Protein AF-A0A965Y2D3-F1 (afdb_monomer_lite)

Radius of gyration: 33.5 Å; chains: 1; bounding box: 73×66×82 Å

Structure (mmCIF, N/CA/C/O backbone):
data_AF-A0A965Y2D3-F1
#
_entry.id   AF-A0A965Y2D3-F1
#
loop_
_atom_site.group_PDB
_atom_site.id
_atom_site.type_symbol
_atom_site.label_atom_id
_atom_site.label_alt_id
_atom_site.label_comp_id
_atom_site.label_asym_id
_atom_site.label_entity_id
_atom_site.label_seq_id
_atom_site.pdbx_PDB_ins_code
_atom_site.Cartn_x
_atom_site.Cartn_y
_atom_site.Cartn_z
_atom_site.occupancy
_atom_site.B_iso_or_equiv
_atom_site.auth_seq_id
_atom_site.auth_comp_id
_atom_site.auth_asym_id
_atom_site.auth_atom_id
_atom_site.pdbx_PDB_model_num
ATOM 1 N N . MET A 1 1 ? 19.367 -50.328 0.574 1.00 38.19 1 MET A N 1
ATOM 2 C CA . MET A 1 1 ? 20.498 -49.537 0.040 1.00 38.19 1 MET A CA 1
ATOM 3 C C . MET A 1 1 ? 21.35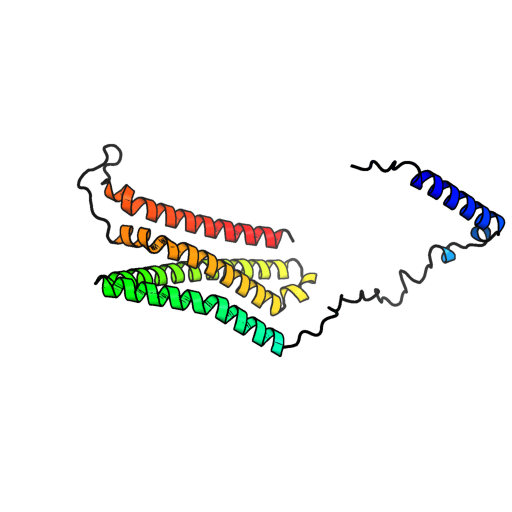5 -50.460 -0.811 1.00 38.19 1 MET A C 1
ATOM 5 O O . MET A 1 1 ? 22.031 -51.311 -0.255 1.00 38.19 1 MET A O 1
ATOM 9 N N . VAL A 1 2 ? 21.259 -50.366 -2.139 1.00 41.09 2 VAL A N 1
ATOM 10 C CA . VAL A 1 2 ? 22.066 -51.178 -3.065 1.00 41.09 2 VAL A CA 1
ATOM 11 C C . VAL A 1 2 ? 23.222 -50.307 -3.551 1.00 41.09 2 VAL A C 1
ATOM 13 O O . VAL A 1 2 ? 23.010 -49.285 -4.198 1.00 41.09 2 VAL A O 1
ATOM 16 N N . PHE A 1 3 ? 24.438 -50.679 -3.160 1.00 42.62 3 PHE A N 1
ATOM 17 C CA . PHE A 1 3 ? 25.677 -49.970 -3.462 1.00 42.62 3 PHE A CA 1
ATOM 18 C C . PHE A 1 3 ? 26.145 -50.383 -4.868 1.00 42.62 3 PHE A C 1
ATOM 20 O O . PHE A 1 3 ? 26.698 -51.464 -5.047 1.00 42.62 3 PHE A O 1
ATOM 27 N N . PHE A 1 4 ? 25.886 -49.561 -5.887 1.00 42.56 4 PHE A N 1
ATOM 28 C CA . PHE A 1 4 ? 26.430 -49.792 -7.230 1.00 42.56 4 PHE A CA 1
ATOM 29 C C . PHE A 1 4 ? 27.902 -49.334 -7.289 1.00 42.56 4 PHE A C 1
ATOM 31 O O . PHE A 1 4 ? 28.189 -48.170 -6.991 1.00 42.56 4 PHE A O 1
ATOM 38 N N . PRO A 1 5 ? 28.860 -50.196 -7.682 1.00 49.94 5 PRO A N 1
ATOM 39 C CA . PRO A 1 5 ? 30.268 -49.825 -7.752 1.00 49.94 5 PRO A CA 1
ATOM 40 C C . PRO A 1 5 ? 30.530 -48.972 -9.006 1.00 49.94 5 PRO A C 1
ATOM 42 O O . PRO A 1 5 ? 30.575 -49.462 -10.129 1.00 49.94 5 PRO A O 1
ATOM 45 N N . ARG A 1 6 ? 30.757 -47.669 -8.806 1.00 54.59 6 ARG A N 1
ATOM 46 C CA . ARG A 1 6 ? 30.970 -46.625 -9.837 1.00 54.59 6 ARG A CA 1
ATOM 47 C C . ARG A 1 6 ? 32.273 -46.755 -10.660 1.00 54.59 6 ARG A C 1
ATOM 49 O O . ARG A 1 6 ? 32.620 -45.834 -11.392 1.00 54.59 6 ARG A O 1
ATOM 56 N N . ARG A 1 7 ? 33.032 -47.851 -10.537 1.00 54.19 7 ARG A N 1
ATOM 57 C CA . ARG A 1 7 ? 34.385 -47.981 -11.123 1.00 54.19 7 ARG A CA 1
ATOM 58 C C . ARG A 1 7 ? 34.447 -48.633 -12.513 1.00 54.19 7 ARG A C 1
ATOM 60 O O . ARG A 1 7 ? 35.456 -48.456 -13.179 1.00 54.19 7 ARG A O 1
ATOM 67 N N . SER A 1 8 ? 33.415 -49.340 -12.984 1.00 57.12 8 SER A N 1
ATOM 68 C CA . SER A 1 8 ? 33.500 -50.112 -14.245 1.00 57.12 8 SER A CA 1
ATOM 69 C C . SER A 1 8 ? 33.181 -49.323 -15.522 1.00 57.12 8 SER A C 1
ATOM 71 O O . SER A 1 8 ? 33.688 -49.658 -16.591 1.00 57.12 8 SER A O 1
ATOM 73 N N . LEU A 1 9 ? 32.374 -48.260 -15.435 1.00 56.91 9 LEU A N 1
ATOM 74 C CA . LEU A 1 9 ? 31.952 -47.494 -16.617 1.00 56.91 9 LEU A CA 1
ATOM 75 C C . LEU A 1 9 ? 33.106 -46.710 -17.259 1.00 56.91 9 LEU A C 1
ATOM 77 O O . LEU A 1 9 ? 33.171 -46.608 -18.480 1.00 56.91 9 LEU A O 1
ATOM 81 N N . PHE A 1 10 ? 34.050 -46.210 -16.456 1.00 57.22 10 PHE A N 1
ATOM 82 C CA . PHE A 1 10 ? 35.202 -45.462 -16.969 1.00 57.22 10 PHE A CA 1
ATOM 83 C C . PHE A 1 10 ? 36.186 -46.349 -17.740 1.00 57.22 10 PHE A C 1
ATOM 85 O O . PHE A 1 10 ? 36.687 -45.929 -18.780 1.00 57.22 10 PHE A O 1
ATOM 92 N N . THR A 1 11 ? 36.415 -47.584 -17.289 1.00 61.38 11 THR A N 1
ATOM 93 C CA . THR A 1 11 ? 37.327 -48.524 -17.960 1.00 61.38 11 THR A CA 1
ATOM 94 C C . THR A 1 11 ? 36.751 -49.029 -19.283 1.00 61.38 11 THR A C 1
ATOM 96 O O . THR A 1 11 ? 37.480 -49.200 -20.255 1.00 61.38 11 THR A O 1
ATOM 99 N N . SER A 1 12 ? 35.429 -49.224 -19.352 1.00 62.50 12 SER A N 1
ATOM 100 C CA . SER A 1 12 ? 34.760 -49.610 -20.600 1.00 62.50 12 SER A CA 1
ATOM 101 C C . SER A 1 12 ? 34.747 -48.473 -21.624 1.00 62.50 12 SER A C 1
ATOM 103 O O . SER A 1 12 ? 34.877 -48.732 -22.819 1.00 62.50 12 SER A O 1
ATOM 105 N N . LEU A 1 13 ? 34.597 -47.222 -21.174 1.00 62.00 13 LEU A N 1
ATOM 106 C CA . LEU A 1 13 ? 34.615 -46.058 -22.057 1.00 62.00 13 LEU A CA 1
ATOM 107 C C . LEU A 1 13 ? 36.024 -45.790 -22.600 1.00 62.00 13 LEU A C 1
ATOM 109 O O . LEU A 1 13 ? 36.171 -45.519 -23.789 1.00 62.00 13 LEU A O 1
ATOM 113 N N . SER A 1 14 ? 37.061 -45.903 -21.760 1.00 69.56 14 SER A N 1
ATOM 114 C CA . SER A 1 14 ? 38.443 -45.709 -22.209 1.00 69.56 14 SER A CA 1
ATOM 115 C C . SER A 1 14 ? 38.864 -46.777 -23.218 1.00 69.56 14 SER A C 1
ATOM 117 O O . SER A 1 14 ? 39.431 -46.430 -24.249 1.00 69.56 14 SER A O 1
ATOM 119 N N . ALA A 1 15 ? 38.509 -48.047 -22.991 1.00 72.56 15 ALA A N 1
ATOM 120 C CA . ALA A 1 15 ? 38.782 -49.133 -23.931 1.00 72.56 15 ALA A CA 1
ATOM 121 C C . ALA A 1 15 ? 38.033 -48.957 -25.266 1.00 72.56 15 ALA A C 1
ATOM 123 O O . ALA A 1 15 ? 38.614 -49.166 -26.331 1.00 72.56 15 ALA A O 1
ATOM 124 N N . PHE A 1 16 ? 36.768 -48.523 -25.224 1.00 70.88 16 PHE A N 1
ATOM 125 C CA . PHE A 1 16 ? 35.977 -48.261 -26.429 1.00 70.88 16 PHE A CA 1
ATOM 126 C C . PHE A 1 16 ? 36.539 -47.093 -27.247 1.00 70.88 16 PHE A C 1
ATOM 128 O O . PHE A 1 16 ? 36.672 -47.200 -28.466 1.00 70.88 16 PHE A O 1
ATOM 135 N N . LEU A 1 17 ? 36.912 -45.995 -26.582 1.00 70.38 17 LEU A N 1
ATOM 136 C CA . LEU A 1 17 ? 37.553 -44.859 -27.239 1.00 70.38 17 LEU A CA 1
ATOM 137 C C . LEU A 1 17 ? 38.883 -45.281 -27.870 1.00 70.38 17 LEU A C 1
ATOM 139 O O . LEU A 1 17 ? 39.100 -44.996 -29.043 1.00 70.38 17 LEU A O 1
ATOM 143 N N . HIS A 1 18 ? 39.726 -46.020 -27.143 1.00 70.94 18 HIS A N 1
ATOM 144 C CA . HIS A 1 18 ? 41.030 -46.458 -27.645 1.00 70.94 18 HIS A CA 1
ATOM 145 C C . HIS A 1 18 ? 40.904 -47.362 -28.883 1.00 70.94 18 HIS A C 1
ATOM 147 O O . HIS A 1 18 ? 41.556 -47.109 -29.894 1.00 70.94 18 HIS A O 1
ATOM 153 N N . ALA A 1 19 ? 39.991 -48.341 -28.860 1.00 72.69 19 ALA A N 1
ATOM 154 C CA . ALA A 1 19 ? 39.737 -49.222 -30.004 1.00 72.69 19 ALA A CA 1
ATOM 155 C C . ALA A 1 19 ? 39.160 -48.474 -31.222 1.00 72.69 19 ALA A C 1
ATOM 157 O O . ALA A 1 19 ? 39.454 -48.813 -32.371 1.00 72.69 19 ALA A O 1
ATOM 158 N N . ASN A 1 20 ? 38.336 -47.446 -30.991 1.00 71.62 20 ASN A N 1
ATOM 159 C CA . ASN A 1 20 ? 37.766 -46.645 -32.071 1.00 71.62 20 ASN A CA 1
ATOM 160 C C . ASN A 1 20 ? 38.809 -45.700 -32.694 1.00 71.62 20 ASN A C 1
ATOM 162 O O . ASN A 1 20 ? 38.854 -45.568 -33.917 1.00 71.62 20 ASN A O 1
ATOM 166 N N . PHE A 1 21 ? 39.680 -45.092 -31.879 1.00 68.19 21 PHE A N 1
ATOM 167 C CA . PHE A 1 21 ? 40.791 -44.270 -32.369 1.00 68.19 21 PHE A CA 1
ATOM 168 C C . PHE A 1 21 ? 41.789 -45.092 -33.184 1.00 68.19 21 PHE A C 1
ATOM 170 O O . PHE A 1 21 ? 42.203 -44.649 -34.253 1.00 68.19 21 PHE A O 1
ATOM 177 N N . GLU A 1 22 ? 42.109 -46.311 -32.747 1.00 67.62 22 GLU A N 1
ATOM 178 C CA . GLU A 1 22 ? 42.995 -47.211 -33.487 1.00 67.62 22 GLU A CA 1
ATOM 179 C C . GLU A 1 22 ? 42.395 -47.606 -34.847 1.00 67.62 22 GLU A C 1
ATOM 181 O O . GLU A 1 22 ? 43.060 -47.486 -35.876 1.00 67.62 22 GLU A O 1
ATOM 186 N N . LYS A 1 23 ? 41.097 -47.950 -34.900 1.00 65.44 23 LYS A N 1
ATOM 187 C CA . LYS A 1 23 ? 40.395 -48.199 -36.174 1.00 65.44 23 LYS A CA 1
ATOM 188 C C . LYS A 1 23 ? 40.417 -46.993 -37.114 1.00 65.44 23 LYS A C 1
ATOM 190 O O . LYS A 1 23 ? 40.578 -47.169 -38.321 1.00 65.44 23 LYS A O 1
ATOM 195 N N . GLN A 1 24 ? 40.242 -45.778 -36.594 1.00 61.69 24 GLN A N 1
ATOM 196 C CA . GLN A 1 24 ? 40.245 -44.573 -37.428 1.00 61.69 24 GLN A CA 1
ATOM 197 C C . GLN A 1 24 ? 41.650 -44.146 -37.873 1.00 61.69 24 GLN A C 1
ATOM 199 O O . GLN A 1 24 ? 41.791 -43.619 -38.980 1.00 61.69 24 GLN A O 1
ATOM 204 N N . ALA A 1 25 ? 42.678 -44.430 -37.071 1.00 61.50 25 ALA A N 1
ATOM 205 C CA . ALA A 1 25 ? 44.077 -44.233 -37.437 1.00 61.50 25 ALA A CA 1
ATOM 206 C C . ALA A 1 25 ? 44.524 -45.222 -38.530 1.00 61.50 25 ALA A C 1
ATOM 208 O O . ALA A 1 25 ? 45.096 -44.803 -39.534 1.00 61.50 25 ALA A O 1
ATOM 209 N N . VAL A 1 26 ? 44.183 -46.512 -38.397 1.00 62.66 26 VAL A N 1
ATOM 210 C CA . VAL A 1 26 ? 44.481 -47.554 -39.403 1.00 62.66 26 VAL A CA 1
ATOM 211 C C . VAL A 1 26 ? 43.729 -47.313 -40.717 1.00 62.66 26 VAL A C 1
ATOM 213 O O . VAL A 1 26 ? 44.259 -47.568 -41.793 1.00 62.66 26 VAL A O 1
ATOM 216 N N . SER A 1 27 ? 42.516 -46.757 -40.655 1.00 65.19 27 SER A N 1
ATOM 217 C CA . SER A 1 27 ? 41.728 -46.399 -41.843 1.00 65.19 27 SER A CA 1
ATOM 218 C C . SER A 1 27 ? 42.301 -45.206 -42.630 1.00 65.19 27 SER A C 1
ATOM 220 O O . SER A 1 27 ? 41.694 -44.813 -43.626 1.00 65.19 27 SER A O 1
ATOM 222 N N . GLY A 1 28 ? 43.393 -44.571 -42.179 1.00 63.06 28 GLY A N 1
ATOM 223 C CA . GLY A 1 28 ? 43.990 -43.386 -42.815 1.00 63.06 28 GLY A CA 1
ATOM 224 C C . GLY A 1 28 ? 43.105 -42.133 -42.788 1.00 63.06 28 GLY A C 1
ATOM 225 O O . GLY A 1 28 ? 43.538 -41.056 -43.181 1.00 63.06 28 GLY A O 1
ATOM 226 N N . LYS A 1 29 ? 41.876 -42.250 -42.275 1.00 64.06 29 LYS A N 1
ATOM 227 C CA . LYS A 1 29 ? 40.827 -41.231 -42.349 1.00 64.06 29 LYS A CA 1
ATOM 228 C C . LYS A 1 29 ? 41.197 -39.964 -41.581 1.00 64.06 29 LYS A C 1
ATOM 230 O O . LYS A 1 29 ? 40.875 -38.872 -42.026 1.00 64.06 29 LYS A O 1
ATOM 235 N N . ILE A 1 30 ? 41.913 -40.113 -40.464 1.00 61.59 30 ILE A N 1
ATOM 236 C CA . ILE A 1 30 ? 42.429 -38.980 -39.681 1.00 61.59 30 ILE A CA 1
ATOM 237 C C . ILE A 1 30 ? 43.621 -38.322 -40.396 1.00 61.59 30 ILE A C 1
ATOM 239 O O . ILE A 1 30 ? 43.758 -37.106 -40.351 1.00 61.59 30 ILE A O 1
ATOM 243 N N . ALA A 1 31 ? 44.455 -39.099 -41.097 1.00 67.25 31 ALA A N 1
ATOM 244 C CA . ALA A 1 31 ? 45.613 -38.576 -41.827 1.00 67.25 31 ALA A CA 1
ATOM 245 C C . ALA A 1 31 ? 45.220 -37.792 -43.092 1.00 67.25 31 ALA A C 1
ATOM 247 O O . ALA A 1 31 ? 45.971 -36.929 -43.536 1.00 67.25 31 ALA A O 1
ATOM 248 N N . THR A 1 32 ? 44.042 -38.070 -43.659 1.00 73.06 32 THR A N 1
ATOM 249 C CA . THR A 1 32 ? 43.481 -37.338 -44.805 1.00 73.06 32 THR A CA 1
ATOM 250 C C . THR A 1 32 ? 42.552 -36.192 -44.407 1.00 73.06 32 THR A C 1
ATOM 252 O O . THR A 1 32 ? 42.094 -35.469 -45.286 1.00 73.06 32 THR A O 1
ATOM 255 N N . MET A 1 33 ? 42.236 -36.035 -43.116 1.00 68.38 33 MET A N 1
ATOM 256 C CA . MET A 1 33 ? 41.381 -34.945 -42.653 1.00 68.38 33 MET A CA 1
ATOM 257 C C . MET A 1 33 ? 42.151 -33.627 -42.660 1.00 68.38 33 MET A C 1
ATOM 259 O O . MET A 1 33 ? 43.175 -33.460 -41.999 1.00 68.38 33 MET A O 1
ATOM 263 N N . THR A 1 34 ? 41.625 -32.677 -43.410 1.00 74.56 34 THR A N 1
ATOM 264 C CA . THR A 1 34 ? 42.104 -31.305 -43.490 1.00 74.56 34 THR A CA 1
ATOM 265 C C . THR A 1 34 ? 41.493 -30.468 -42.365 1.00 74.56 34 THR A C 1
ATOM 267 O O . THR A 1 34 ? 40.500 -30.849 -41.746 1.00 74.56 34 THR A O 1
ATOM 270 N N . LYS A 1 35 ? 42.068 -29.292 -42.081 1.00 73.75 35 LYS A N 1
ATOM 271 C CA . LYS A 1 35 ? 41.546 -28.344 -41.075 1.00 73.75 35 LYS A CA 1
ATOM 272 C C . LYS A 1 35 ? 40.037 -28.091 -41.236 1.00 73.75 35 LYS A C 1
ATOM 274 O O . LYS A 1 35 ? 39.327 -28.020 -40.237 1.00 73.75 35 LYS A O 1
ATOM 279 N N . ASN A 1 36 ? 39.563 -28.030 -42.479 1.00 69.31 36 ASN A N 1
ATOM 280 C CA . ASN A 1 36 ? 38.173 -27.733 -42.817 1.00 69.31 36 ASN A CA 1
ATOM 281 C C . ASN A 1 36 ? 37.208 -28.873 -42.460 1.00 69.31 36 ASN A C 1
ATOM 283 O O . ASN A 1 36 ? 36.024 -28.615 -42.276 1.00 69.31 36 ASN A O 1
ATOM 287 N N . ASP A 1 37 ? 37.704 -30.105 -42.304 1.00 73.44 37 ASP A N 1
ATOM 288 C CA . ASP A 1 37 ? 36.892 -31.251 -41.875 1.00 73.44 37 ASP A CA 1
ATOM 289 C C . ASP A 1 37 ? 36.562 -31.202 -40.373 1.00 73.44 37 ASP A C 1
ATOM 291 O O . ASP A 1 37 ? 35.551 -31.749 -39.936 1.00 73.44 37 ASP A O 1
ATOM 295 N N . TRP A 1 38 ? 37.410 -30.539 -39.579 1.00 68.56 38 TRP A N 1
ATOM 296 C CA . TRP A 1 38 ? 37.214 -30.342 -38.137 1.00 68.56 38 TRP A CA 1
ATOM 297 C C . TRP A 1 38 ? 36.580 -28.989 -37.819 1.00 68.56 38 TRP A C 1
ATOM 299 O O . TRP A 1 38 ? 35.772 -28.874 -36.898 1.00 68.56 38 TRP A O 1
ATOM 309 N N . PHE A 1 39 ? 36.964 -27.967 -38.582 1.00 65.81 39 PHE A N 1
ATOM 310 C CA . PHE A 1 39 ? 36.544 -26.585 -38.406 1.00 65.81 39 PHE A CA 1
ATOM 311 C C . PHE A 1 39 ? 36.223 -25.991 -39.780 1.00 65.81 39 PHE A C 1
ATOM 313 O O . PHE A 1 39 ? 37.111 -25.425 -40.419 1.00 65.81 39 PHE A O 1
ATOM 320 N N . PRO A 1 40 ? 34.975 -26.130 -40.257 1.00 69.00 40 PRO A N 1
ATOM 321 C CA . PRO A 1 40 ? 34.547 -25.516 -41.505 1.00 69.00 40 PRO A CA 1
ATOM 322 C C . PRO A 1 40 ? 34.713 -23.996 -41.405 1.00 69.00 40 PRO A C 1
ATOM 324 O O . PRO A 1 40 ? 34.083 -23.348 -40.565 1.00 69.00 40 PRO A O 1
ATOM 327 N N . ASP A 1 41 ? 35.582 -23.421 -42.238 1.00 67.19 41 ASP A N 1
ATOM 328 C CA . ASP A 1 41 ? 35.924 -21.992 -42.189 1.00 67.19 41 ASP A CA 1
ATOM 329 C C . ASP A 1 41 ? 34.721 -21.080 -42.543 1.00 67.19 41 ASP A C 1
ATOM 331 O O . ASP A 1 41 ? 34.756 -19.879 -42.283 1.00 67.19 41 ASP A O 1
ATOM 335 N N . ASN A 1 42 ? 33.641 -21.632 -43.109 1.00 62.47 42 ASN A N 1
ATOM 336 C CA . ASN A 1 42 ? 32.513 -20.896 -43.689 1.00 62.47 42 ASN A CA 1
ATOM 337 C C . ASN A 1 42 ? 31.176 -21.013 -42.932 1.00 62.47 42 ASN A C 1
ATOM 339 O O . ASN A 1 42 ? 30.259 -20.258 -43.250 1.00 62.47 42 ASN A O 1
ATOM 343 N N . ASP A 1 43 ? 31.055 -21.893 -41.935 1.00 60.53 43 ASP A N 1
ATOM 344 C CA . ASP A 1 43 ? 29.771 -22.113 -41.241 1.00 60.53 43 ASP A CA 1
ATOM 345 C C . ASP A 1 43 ? 29.561 -21.174 -40.042 1.00 60.53 43 ASP A C 1
ATOM 347 O O . ASP A 1 43 ? 28.433 -20.840 -39.682 1.00 60.53 43 ASP A O 1
ATOM 351 N N . TRP A 1 44 ? 30.650 -20.735 -39.407 1.00 59.56 44 TRP A N 1
ATOM 352 C CA . TRP A 1 44 ? 30.602 -19.883 -38.210 1.00 59.56 44 TRP A CA 1
ATOM 353 C C . TRP A 1 44 ? 30.565 -18.391 -38.545 1.00 59.56 44 TRP A C 1
ATOM 355 O O . TRP A 1 44 ? 30.040 -17.590 -37.772 1.00 59.56 44 TRP A O 1
ATOM 365 N N . PHE A 1 45 ? 31.119 -18.032 -39.703 1.00 57.59 45 PHE A N 1
ATOM 366 C CA . PHE A 1 45 ? 31.249 -16.665 -40.190 1.00 57.59 45 PHE A CA 1
ATOM 367 C C . PHE A 1 45 ? 31.031 -16.651 -41.704 1.00 57.59 45 PHE A C 1
ATOM 369 O O . PHE A 1 45 ? 31.931 -16.308 -42.472 1.00 57.59 45 PHE A O 1
ATOM 376 N N . SER A 1 46 ? 29.839 -17.045 -42.156 1.00 57.22 46 SER A N 1
ATOM 377 C CA . SER A 1 46 ? 29.411 -16.710 -43.510 1.00 57.22 46 SER A CA 1
ATOM 378 C C . SER A 1 46 ? 29.521 -15.188 -43.639 1.00 57.22 46 SER A C 1
ATOM 380 O O . SER A 1 46 ? 28.865 -14.432 -42.924 1.00 57.22 46 SER A O 1
ATOM 382 N N . GLY A 1 47 ? 30.408 -14.700 -44.507 1.00 55.47 47 GLY A N 1
ATOM 383 C CA . GLY A 1 47 ? 30.639 -13.265 -44.734 1.00 55.47 47 GLY A CA 1
ATOM 384 C C . GLY A 1 47 ? 29.415 -12.504 -45.273 1.00 55.47 47 GLY A C 1
ATOM 385 O O . GLY A 1 47 ? 29.551 -11.374 -45.728 1.00 55.47 47 GLY A O 1
ATOM 386 N N . ASP A 1 48 ? 28.229 -13.118 -45.236 1.00 64.56 48 ASP A N 1
ATOM 387 C CA . ASP A 1 48 ? 26.927 -12.544 -45.558 1.00 64.56 48 ASP A CA 1
ATOM 388 C C . ASP A 1 48 ? 26.341 -11.688 -44.419 1.00 64.56 48 ASP A C 1
ATOM 390 O O . ASP A 1 48 ? 25.285 -11.079 -44.588 1.00 64.56 48 ASP A O 1
ATOM 394 N N . GLY A 1 49 ? 27.017 -11.618 -43.263 1.00 58.44 49 GLY A N 1
ATOM 395 C CA . GLY A 1 49 ? 26.580 -10.818 -42.116 1.00 58.44 49 GLY A CA 1
ATOM 396 C C . GLY A 1 49 ? 25.303 -11.342 -41.453 1.00 58.44 49 GLY A C 1
ATOM 397 O O . GLY A 1 49 ? 24.696 -10.635 -40.644 1.00 58.44 49 GLY A O 1
ATOM 398 N N . SER A 1 50 ? 24.872 -12.564 -41.777 1.00 61.75 50 SER A N 1
ATOM 399 C CA . SER A 1 50 ? 23.656 -13.153 -41.234 1.00 61.75 50 SER A CA 1
ATOM 400 C C . SER A 1 50 ? 23.977 -14.035 -40.025 1.00 61.75 50 SER A C 1
ATOM 402 O O . SER A 1 50 ? 24.273 -15.221 -40.114 1.00 61.75 50 SER A O 1
ATOM 404 N N . SER A 1 51 ? 23.915 -13.445 -38.830 1.00 58.47 51 SER A N 1
ATOM 405 C CA . SER A 1 51 ? 23.974 -14.217 -37.586 1.00 58.47 51 SER A CA 1
ATOM 406 C C . SER A 1 51 ? 22.863 -15.283 -37.585 1.00 58.47 51 SER A C 1
ATOM 408 O O . SER A 1 51 ? 21.708 -14.932 -37.868 1.00 58.47 51 SER A O 1
ATOM 410 N N . PRO A 1 52 ? 23.142 -16.552 -37.218 1.00 61.00 52 PRO A N 1
ATOM 411 C CA . PRO A 1 52 ? 22.119 -17.590 -37.140 1.00 61.00 52 PRO A CA 1
ATOM 412 C C . PRO A 1 52 ? 20.961 -17.128 -36.252 1.00 61.00 52 PRO A C 1
ATOM 414 O O . PRO A 1 52 ? 21.136 -16.869 -35.055 1.00 61.00 52 PRO A O 1
ATOM 417 N N . ARG A 1 53 ? 19.758 -16.998 -36.825 1.00 62.28 53 ARG A N 1
ATOM 418 C CA . ARG A 1 53 ? 18.560 -16.656 -36.051 1.00 62.28 53 ARG A CA 1
ATOM 419 C C . ARG A 1 53 ? 18.268 -17.824 -35.118 1.00 62.28 53 ARG A C 1
ATOM 421 O O . ARG A 1 53 ? 17.769 -18.854 -35.564 1.00 62.28 53 ARG A O 1
ATOM 428 N N . ARG A 1 54 ? 18.575 -17.681 -33.824 1.00 67.00 54 ARG A N 1
ATOM 429 C CA . ARG A 1 54 ? 18.157 -18.669 -32.823 1.00 67.00 54 ARG A CA 1
ATOM 430 C C . ARG A 1 54 ? 16.628 -18.759 -32.886 1.00 67.00 54 ARG A C 1
ATOM 432 O O . ARG A 1 54 ? 15.978 -17.726 -32.711 1.00 67.00 54 ARG A O 1
ATOM 439 N N . PRO A 1 55 ? 16.038 -19.933 -33.161 1.00 67.06 55 PRO A N 1
ATOM 440 C CA . PRO A 1 55 ? 14.595 -20.067 -33.114 1.00 67.06 55 PRO A CA 1
ATOM 441 C C . PRO A 1 55 ? 14.150 -19.749 -31.687 1.00 67.06 55 PRO A C 1
ATOM 443 O O . PRO A 1 55 ? 14.588 -20.392 -30.733 1.00 67.06 55 PRO A O 1
ATOM 446 N N . PHE A 1 56 ? 13.316 -18.721 -31.528 1.00 58.62 56 PHE A N 1
ATOM 447 C CA . PHE A 1 56 ? 12.670 -18.472 -30.247 1.00 58.62 56 PHE A CA 1
ATOM 448 C C . PHE A 1 56 ? 11.866 -19.726 -29.883 1.00 58.62 56 PHE A C 1
ATOM 450 O O . PHE A 1 56 ? 11.148 -20.234 -30.751 1.00 58.62 56 PHE A O 1
ATOM 457 N N . PRO A 1 57 ? 11.978 -20.249 -28.649 1.00 69.25 57 PRO A N 1
ATOM 458 C CA . PRO A 1 57 ? 11.169 -21.379 -28.223 1.00 69.25 57 PRO A CA 1
ATOM 459 C C . PRO A 1 57 ? 9.697 -20.997 -28.386 1.00 69.25 57 PRO A C 1
ATOM 461 O O . PRO A 1 57 ? 9.176 -20.133 -27.683 1.00 69.25 57 PRO A O 1
ATOM 464 N N . THR A 1 58 ? 9.033 -21.600 -29.370 1.00 69.06 58 THR A N 1
ATOM 465 C CA . THR A 1 58 ? 7.593 -21.453 -29.546 1.00 69.06 58 THR A CA 1
ATOM 466 C C . THR A 1 58 ? 6.943 -22.459 -28.614 1.00 69.06 58 THR A C 1
ATOM 468 O O . THR A 1 58 ? 7.216 -23.656 -28.679 1.00 69.06 58 THR A O 1
ATOM 471 N N . PHE A 1 59 ? 6.134 -21.975 -27.672 1.00 65.75 59 PHE A N 1
ATOM 472 C CA . PHE A 1 59 ? 5.407 -22.865 -26.776 1.00 65.75 59 PHE A CA 1
ATOM 473 C C . PHE A 1 59 ? 4.514 -23.790 -27.627 1.00 65.75 59 PHE A C 1
ATOM 475 O O . PHE A 1 59 ? 3.717 -23.281 -28.418 1.00 65.75 59 PHE A O 1
ATOM 482 N N . PRO A 1 60 ? 4.609 -25.127 -27.487 1.00 71.94 60 PRO A N 1
ATOM 483 C CA . PRO A 1 60 ? 3.910 -26.072 -28.366 1.00 71.94 60 PRO A CA 1
ATOM 484 C C . PRO A 1 60 ? 2.384 -26.084 -28.166 1.00 71.94 60 PRO A C 1
ATOM 486 O O . PRO A 1 60 ? 1.663 -26.763 -28.894 1.00 71.94 60 PRO A O 1
ATOM 489 N N . PHE A 1 61 ? 1.866 -25.327 -27.193 1.00 71.88 61 PHE A N 1
ATOM 490 C CA . PHE A 1 61 ? 0.452 -25.286 -26.845 1.00 71.88 61 PHE A CA 1
ATOM 491 C C . PHE A 1 61 ? -0.224 -24.025 -27.392 1.00 71.88 61 PHE A C 1
ATOM 493 O O . PHE A 1 61 ? 0.092 -22.900 -27.005 1.00 71.88 61 PHE A O 1
ATOM 500 N N . ARG A 1 62 ? -1.220 -24.213 -28.265 1.00 76.00 62 ARG A N 1
ATOM 501 C CA . ARG A 1 62 ? -2.127 -23.139 -28.691 1.00 76.00 62 ARG A CA 1
ATOM 502 C C . ARG A 1 62 ? -3.104 -22.852 -27.553 1.00 76.00 62 ARG A C 1
ATOM 504 O O . ARG A 1 62 ? -4.057 -23.599 -27.349 1.00 76.00 62 ARG A O 1
ATOM 511 N N . ILE A 1 63 ? -2.866 -21.781 -26.801 1.00 77.44 63 ILE A N 1
ATOM 512 C CA . ILE A 1 63 ? -3.723 -21.414 -25.670 1.00 77.44 63 ILE A CA 1
ATOM 513 C C . ILE A 1 63 ? -5.095 -20.964 -26.198 1.00 77.44 63 ILE A C 1
ATOM 515 O O . ILE A 1 63 ? -5.216 -19.927 -26.855 1.00 77.44 63 ILE A O 1
ATOM 519 N N . ASN A 1 64 ? -6.141 -21.749 -25.929 1.00 86.44 64 ASN A N 1
ATOM 520 C CA . ASN A 1 64 ? -7.507 -21.390 -26.300 1.00 86.44 64 ASN A CA 1
ATOM 521 C C . ASN A 1 64 ? -7.994 -20.240 -25.404 1.00 86.44 64 ASN A C 1
ATOM 523 O O . ASN A 1 64 ? -8.125 -20.405 -24.190 1.00 86.44 64 ASN A O 1
ATOM 527 N N . LYS A 1 65 ? -8.297 -19.083 -26.006 1.00 90.00 65 LYS A N 1
ATOM 528 C CA . LYS A 1 65 ? -8.801 -17.896 -25.294 1.00 90.00 65 LYS A CA 1
ATOM 529 C C . LYS A 1 65 ? -10.050 -18.211 -24.459 1.00 90.00 65 LYS A C 1
ATOM 531 O O . LYS A 1 65 ? -10.178 -17.681 -23.363 1.00 90.00 65 LYS A O 1
ATOM 536 N N . GLY A 1 66 ? -10.923 -19.108 -24.930 1.00 91.06 66 GLY A N 1
ATOM 537 C CA . GLY A 1 66 ? -12.115 -19.528 -24.185 1.00 91.06 66 GLY A CA 1
ATOM 538 C C . GLY A 1 66 ? -11.782 -20.280 -22.895 1.00 91.06 66 GLY A C 1
ATOM 539 O O . GLY A 1 66 ? -12.404 -20.033 -21.868 1.00 91.06 66 GLY A O 1
ATOM 540 N N . LEU A 1 67 ? -10.746 -21.126 -22.915 1.00 91.12 67 LEU A N 1
ATOM 541 C CA . LEU A 1 67 ? -10.289 -21.851 -21.727 1.00 91.12 67 LEU A CA 1
ATOM 542 C C . LEU A 1 67 ? -9.631 -20.909 -20.708 1.00 91.12 67 LEU A C 1
ATOM 544 O O . LEU A 1 67 ? -9.839 -21.081 -19.513 1.00 91.12 67 LEU A O 1
ATOM 548 N N . LEU A 1 68 ? -8.892 -19.889 -21.165 1.00 91.69 68 LEU A N 1
ATOM 549 C CA . LEU A 1 68 ? -8.347 -18.854 -20.276 1.00 91.69 68 LEU A CA 1
ATOM 550 C C . LEU A 1 68 ? -9.448 -18.035 -19.601 1.00 91.69 68 LEU A C 1
ATOM 552 O O . LEU A 1 68 ? -9.359 -17.770 -18.408 1.00 91.69 68 LEU A O 1
ATOM 556 N N . ILE A 1 69 ? -10.480 -17.642 -20.353 1.00 94.38 69 ILE A N 1
ATOM 557 C CA . ILE A 1 69 ? -11.606 -16.876 -19.805 1.00 94.38 69 ILE A CA 1
ATOM 558 C C . ILE A 1 69 ? -12.387 -17.738 -18.811 1.00 94.38 69 ILE A C 1
ATOM 560 O O . ILE A 1 69 ? -12.653 -17.284 -17.704 1.00 94.38 69 ILE A O 1
ATOM 564 N N . ALA A 1 70 ? -12.701 -18.987 -19.168 1.00 95.00 70 ALA A N 1
ATOM 565 C CA . ALA A 1 70 ? -13.397 -19.911 -18.276 1.00 95.00 70 ALA A CA 1
ATOM 566 C C . ALA A 1 70 ? -12.575 -20.202 -17.010 1.00 95.00 70 ALA A C 1
ATOM 568 O O . ALA A 1 70 ? -13.096 -20.091 -15.904 1.00 95.00 70 ALA A O 1
ATOM 569 N N . GLY A 1 71 ? -11.279 -20.495 -17.152 1.00 95.31 71 GLY A N 1
ATOM 570 C CA . GLY A 1 71 ? -10.375 -20.704 -16.022 1.00 95.31 71 GLY A CA 1
ATOM 571 C C . GLY A 1 71 ? -10.243 -19.465 -15.134 1.00 95.31 71 GLY A C 1
ATOM 572 O O . GLY A 1 71 ? -10.308 -19.579 -13.914 1.00 95.31 71 GLY A O 1
ATOM 573 N N . GLY A 1 72 ? -10.136 -18.274 -15.730 1.00 95.62 72 GLY A N 1
ATOM 574 C CA . GLY A 1 72 ? -10.106 -17.003 -15.007 1.00 95.62 72 GLY A CA 1
ATOM 575 C C . GLY A 1 72 ? -11.414 -16.701 -14.275 1.00 95.62 72 GLY A C 1
ATOM 576 O O . GLY A 1 72 ? -11.377 -16.255 -13.133 1.00 95.62 72 GLY A O 1
ATOM 577 N N . ALA A 1 73 ? -12.565 -16.992 -14.885 1.00 96.06 73 ALA A N 1
ATOM 578 C CA . ALA A 1 73 ? -13.873 -16.837 -14.254 1.00 96.06 73 ALA A CA 1
ATOM 579 C C . ALA A 1 73 ? -14.062 -17.810 -13.081 1.00 96.06 73 ALA A C 1
ATOM 581 O O . ALA A 1 73 ? -14.556 -17.408 -12.031 1.00 96.06 73 ALA A O 1
ATOM 582 N N . ILE A 1 74 ? -13.625 -19.066 -13.228 1.00 96.69 74 ILE A N 1
ATOM 583 C CA . ILE A 1 74 ? -13.652 -20.061 -12.146 1.00 96.69 74 ILE A CA 1
ATOM 584 C C . ILE A 1 74 ? -12.733 -19.629 -10.999 1.00 96.69 74 ILE A C 1
ATOM 586 O O . ILE A 1 74 ? -13.149 -19.665 -9.844 1.00 96.69 74 ILE A O 1
ATOM 590 N N . LEU A 1 75 ? -11.513 -19.176 -11.303 1.00 96.44 75 LEU A N 1
ATOM 591 C CA . LEU A 1 75 ? -10.580 -18.665 -10.297 1.00 96.44 75 LEU A CA 1
ATOM 592 C C . LEU A 1 75 ? -11.163 -17.448 -9.568 1.00 96.44 75 LEU A C 1
ATOM 594 O O . LEU A 1 75 ? -11.129 -17.390 -8.341 1.00 96.44 75 LEU A O 1
ATOM 598 N N . LEU A 1 76 ? -11.734 -16.499 -10.316 1.00 96.00 76 LEU A N 1
ATOM 599 C CA . LEU A 1 76 ? -12.405 -15.329 -9.755 1.00 96.00 76 LEU A CA 1
ATOM 600 C C . LEU A 1 76 ? -13.540 -15.754 -8.823 1.00 96.00 76 LEU A C 1
ATOM 602 O O . LEU A 1 76 ? -13.629 -15.237 -7.716 1.00 96.00 76 LEU A O 1
ATOM 606 N N . LEU A 1 77 ? -14.369 -16.714 -9.238 1.00 96.56 77 LEU A N 1
ATOM 607 C CA . LEU A 1 77 ? -15.462 -17.233 -8.422 1.00 96.56 77 LEU A CA 1
ATOM 608 C C . LEU A 1 77 ? -14.948 -17.909 -7.142 1.00 96.56 77 LEU A C 1
ATOM 610 O O . LEU A 1 77 ? -15.484 -17.637 -6.071 1.00 96.56 77 LEU A O 1
ATOM 614 N N . MET A 1 78 ? -13.896 -18.734 -7.229 1.00 96.62 78 MET A N 1
ATOM 615 C CA . MET A 1 78 ? -13.297 -19.402 -6.062 1.00 96.62 78 MET A CA 1
ATOM 616 C C . MET A 1 78 ? -12.756 -18.419 -5.022 1.00 96.62 78 MET A C 1
ATOM 618 O O . MET A 1 78 ? -12.776 -18.733 -3.837 1.00 96.62 78 MET A O 1
ATOM 622 N N . VAL A 1 79 ? -12.273 -17.250 -5.445 1.00 96.31 79 VAL A N 1
ATOM 623 C CA . VAL A 1 79 ? -11.762 -16.218 -4.530 1.00 96.31 79 VAL A CA 1
ATOM 624 C C . VAL A 1 79 ? -12.888 -15.311 -4.031 1.00 96.31 79 VAL A C 1
ATOM 626 O O . VAL A 1 79 ? -12.951 -14.990 -2.846 1.00 96.31 79 VAL A O 1
ATOM 629 N N . LEU A 1 80 ? -13.790 -14.896 -4.921 1.00 95.94 80 LEU A N 1
ATOM 630 C CA . LEU A 1 80 ? -14.808 -13.893 -4.622 1.00 95.94 80 LEU A CA 1
ATOM 631 C C . LEU A 1 80 ? -15.959 -14.457 -3.785 1.00 95.94 80 LEU A C 1
ATOM 633 O O . LEU A 1 80 ? -16.453 -13.765 -2.899 1.00 95.94 80 LEU A O 1
ATOM 637 N N . PHE A 1 81 ? -16.387 -15.696 -4.044 1.00 96.44 81 PHE A N 1
ATOM 638 C CA . PHE A 1 81 ? -17.535 -16.278 -3.349 1.00 96.44 81 PHE A CA 1
ATOM 639 C C . PHE A 1 81 ? -17.300 -16.421 -1.833 1.00 96.44 81 PHE A C 1
ATOM 641 O O . PHE A 1 81 ? -18.120 -15.898 -1.077 1.00 96.44 81 PHE A O 1
ATOM 648 N N . PRO A 1 82 ? -16.188 -17.020 -1.350 1.00 96.94 82 PRO A N 1
ATOM 649 C CA . PRO A 1 82 ? -15.911 -17.082 0.085 1.00 96.94 82 PRO A CA 1
ATOM 650 C C . PRO A 1 82 ? -15.738 -15.697 0.714 1.00 96.94 82 PRO A C 1
ATOM 652 O O . PRO A 1 82 ? -16.260 -15.460 1.796 1.00 96.94 82 PRO A O 1
ATOM 655 N N . ALA A 1 83 ? -15.078 -14.762 0.020 1.00 94.38 83 ALA A N 1
ATOM 656 C CA . ALA A 1 83 ? -14.862 -13.408 0.527 1.00 94.38 83 ALA A CA 1
ATOM 657 C C . ALA A 1 83 ? -16.179 -12.637 0.730 1.00 94.38 83 ALA A C 1
ATOM 659 O O . ALA A 1 83 ? -16.349 -11.943 1.731 1.00 94.38 83 ALA A O 1
ATOM 660 N N . LEU A 1 84 ? -17.131 -12.770 -0.202 1.00 95.56 84 LEU A N 1
ATOM 661 C CA . LEU A 1 84 ? -18.460 -12.169 -0.067 1.00 95.56 84 LEU A CA 1
ATOM 662 C C . LEU A 1 84 ? -19.290 -12.855 1.020 1.00 95.56 84 LEU A C 1
ATOM 664 O O . LEU A 1 84 ? -19.999 -12.170 1.756 1.00 95.56 84 LEU A O 1
ATOM 668 N N . ALA A 1 85 ? -19.198 -14.182 1.132 1.00 96.81 85 ALA A N 1
ATOM 669 C CA . ALA A 1 85 ? -19.882 -14.931 2.179 1.00 96.81 85 ALA A CA 1
ATOM 670 C C . ALA A 1 85 ? -19.383 -14.524 3.575 1.00 96.81 85 ALA A C 1
ATOM 672 O O . ALA A 1 85 ? -20.202 -14.249 4.450 1.00 96.81 85 ALA A O 1
ATOM 673 N N . GLU A 1 86 ? -18.065 -14.415 3.765 1.00 95.06 86 GLU A N 1
ATOM 674 C CA . GLU A 1 86 ? -17.448 -13.934 5.007 1.00 95.06 86 GLU A CA 1
ATOM 675 C C . GLU A 1 86 ? -17.874 -12.493 5.308 1.00 95.06 86 GLU A C 1
ATOM 677 O O . GLU A 1 86 ? -18.384 -12.221 6.390 1.00 95.06 86 GLU A O 1
ATOM 682 N N . PHE A 1 87 ? -17.783 -11.587 4.327 1.00 95.12 87 PHE A N 1
ATOM 683 C CA . PHE A 1 87 ? -18.193 -10.190 4.493 1.00 95.12 87 PHE A CA 1
ATOM 684 C C . PHE A 1 87 ? -19.663 -10.044 4.908 1.00 95.12 87 PHE A C 1
ATOM 686 O O . PHE A 1 87 ? -19.983 -9.267 5.809 1.00 95.12 87 PHE A O 1
ATOM 693 N N . TYR A 1 88 ? -20.563 -10.778 4.247 1.00 96.00 88 TYR A N 1
ATOM 694 C CA . TYR A 1 88 ? -21.993 -10.716 4.536 1.00 96.00 88 TYR A CA 1
ATOM 695 C C . TYR A 1 88 ? -22.332 -11.350 5.889 1.00 96.00 88 TYR A C 1
ATOM 697 O O . TYR A 1 88 ? -23.137 -10.800 6.639 1.00 96.00 88 TYR A O 1
ATOM 705 N N . THR A 1 89 ? -21.684 -12.467 6.227 1.00 96.38 89 THR A N 1
ATOM 706 C CA . THR A 1 89 ? -21.876 -13.144 7.517 1.00 96.38 89 THR A CA 1
ATOM 707 C C . THR A 1 89 ? -21.379 -12.278 8.673 1.00 96.38 89 THR A C 1
ATOM 709 O O . THR A 1 89 ? -22.100 -12.115 9.655 1.00 96.38 89 THR A O 1
ATOM 712 N N . ASP A 1 90 ? -20.204 -11.655 8.534 1.00 95.06 90 ASP A N 1
ATOM 713 C CA . ASP A 1 90 ? -19.685 -10.673 9.490 1.00 95.06 90 ASP A CA 1
ATOM 714 C C . ASP A 1 90 ? -20.691 -9.539 9.705 1.00 95.06 90 ASP A C 1
ATOM 716 O O . ASP A 1 90 ? -21.022 -9.205 10.840 1.00 95.06 90 ASP A O 1
ATOM 720 N N . TYR A 1 91 ? -21.188 -8.946 8.616 1.00 96.44 91 TYR A N 1
ATOM 721 C CA . TYR A 1 91 ? -22.149 -7.849 8.695 1.00 96.44 91 TYR A CA 1
ATOM 722 C C . TYR A 1 91 ? -23.412 -8.251 9.472 1.00 96.44 91 TYR A C 1
ATOM 724 O O . TYR A 1 91 ? -23.807 -7.529 10.387 1.00 96.44 91 TYR A O 1
ATOM 732 N N . LEU A 1 92 ? -23.999 -9.413 9.158 1.00 96.50 92 LEU A N 1
ATOM 733 C CA . LEU A 1 92 ? -25.175 -9.929 9.866 1.00 96.50 92 LEU A CA 1
ATOM 734 C C . LEU A 1 92 ? -24.903 -10.159 11.355 1.00 96.50 92 LEU A C 1
ATOM 736 O O . LEU A 1 92 ? -25.762 -9.855 12.177 1.00 96.50 92 LEU A O 1
ATOM 740 N N . TRP A 1 93 ? -23.719 -10.666 11.711 1.00 96.44 93 TRP A N 1
ATOM 741 C CA . TRP A 1 93 ? -23.349 -10.878 13.110 1.00 96.44 93 TRP A CA 1
ATOM 742 C C . TRP A 1 93 ? -23.242 -9.553 13.878 1.00 96.44 93 TRP A C 1
ATOM 744 O O . TRP A 1 93 ? -23.821 -9.412 14.952 1.00 96.44 93 TRP A O 1
ATOM 754 N N . TYR A 1 94 ? -22.573 -8.549 13.300 1.00 96.38 94 TYR A N 1
ATOM 755 C CA . TYR A 1 94 ? -22.480 -7.218 13.908 1.00 96.38 94 TYR A CA 1
ATOM 756 C C . TYR A 1 94 ? -23.848 -6.548 14.067 1.00 96.38 94 TYR A C 1
ATOM 758 O O . TYR A 1 94 ? -24.079 -5.876 15.071 1.00 96.38 94 TYR A O 1
ATOM 766 N N . ASP A 1 95 ? -24.738 -6.700 13.088 1.00 96.50 95 ASP A N 1
ATOM 767 C CA . ASP A 1 95 ? -26.085 -6.129 13.139 1.00 96.50 95 ASP A CA 1
ATOM 768 C C . ASP A 1 95 ? -26.963 -6.828 14.189 1.00 96.50 95 ASP A C 1
ATOM 770 O O . ASP A 1 95 ? -27.611 -6.157 14.992 1.00 96.50 95 ASP A O 1
ATOM 774 N N . ALA A 1 96 ? -26.900 -8.163 14.263 1.00 96.38 96 ALA A N 1
ATOM 775 C CA . ALA A 1 96 ? -27.638 -8.962 15.242 1.00 96.38 96 ALA A CA 1
ATOM 776 C C . ALA A 1 96 ? -27.260 -8.633 16.698 1.00 96.38 96 ALA A C 1
ATOM 778 O O . ALA A 1 96 ? -28.121 -8.649 17.575 1.00 96.38 96 ALA A O 1
ATOM 779 N N . GLU A 1 97 ? -25.995 -8.290 16.949 1.00 96.50 97 GLU A N 1
ATOM 780 C CA . GLU A 1 97 ? -25.494 -7.870 18.268 1.00 96.50 97 GLU A CA 1
ATOM 781 C C . GLU A 1 97 ? -25.709 -6.363 18.547 1.00 96.50 97 GLU A C 1
ATOM 783 O O . GLU A 1 97 ? -25.290 -5.844 19.580 1.00 96.50 97 GLU A O 1
ATOM 788 N N . GLY A 1 98 ? -26.332 -5.616 17.625 1.00 95.56 98 GLY A N 1
ATOM 789 C CA . GLY A 1 98 ? -26.552 -4.170 17.762 1.00 95.56 98 GLY A CA 1
ATOM 790 C C . GLY A 1 98 ? -25.297 -3.306 17.555 1.00 95.56 98 GLY A C 1
ATOM 791 O O . GLY A 1 98 ? -25.327 -2.098 17.798 1.00 95.56 98 GLY A O 1
ATOM 792 N N . TYR A 1 99 ? -24.197 -3.888 17.065 1.00 95.44 99 TYR A N 1
ATOM 793 C CA . TYR A 1 99 ? -22.915 -3.223 16.791 1.00 95.44 99 TYR A CA 1
ATOM 794 C C . TYR A 1 99 ? -22.688 -2.906 15.300 1.00 95.44 99 TYR A C 1
ATOM 796 O O . TYR A 1 99 ? -21.548 -2.700 14.873 1.00 95.44 99 TYR A O 1
ATOM 804 N N . GLY A 1 100 ? -23.747 -2.807 14.489 1.00 93.69 100 GLY A N 1
ATOM 805 C CA . GLY A 1 100 ? -23.646 -2.513 13.050 1.00 93.69 100 GLY A CA 1
ATOM 806 C C . GLY A 1 100 ? -22.854 -1.235 12.718 1.00 93.69 100 GLY A C 1
ATOM 807 O O . GLY A 1 100 ? -22.132 -1.176 11.720 1.00 93.69 100 GLY A O 1
ATOM 808 N N . SER A 1 101 ? -22.892 -0.222 13.590 1.00 93.75 101 SER A N 1
ATOM 809 C CA . SER A 1 101 ? -22.096 1.008 13.437 1.00 93.75 101 SER A CA 1
ATOM 810 C C . SER A 1 101 ? -20.581 0.762 13.526 1.00 93.75 101 SER A C 1
ATOM 812 O O . SER A 1 101 ? -19.798 1.411 12.823 1.00 93.75 101 SER A O 1
ATOM 814 N N . VAL A 1 102 ? -20.145 -0.206 14.340 1.00 93.94 102 VAL A N 1
ATOM 815 C CA . VAL A 1 102 ? -18.729 -0.569 14.516 1.00 93.94 102 VAL A CA 1
ATOM 816 C C . VAL A 1 102 ? -18.186 -1.235 13.254 1.00 93.94 102 VAL A C 1
ATOM 818 O O . VAL A 1 102 ? -17.064 -0.934 12.838 1.00 93.94 102 VAL A O 1
ATOM 821 N N . PHE A 1 103 ? -18.9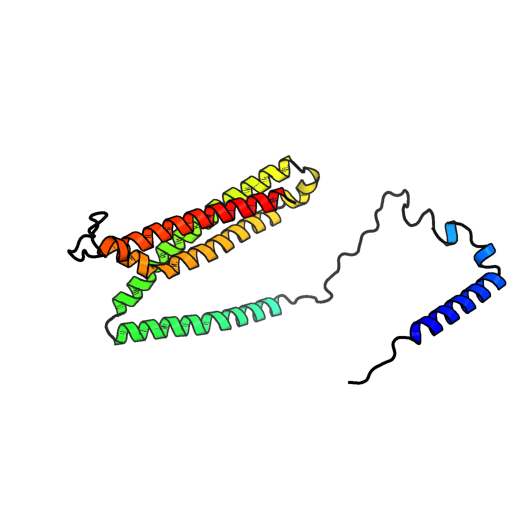90 -2.078 12.598 1.00 94.69 103 PHE A N 1
ATOM 822 C CA . PHE A 1 103 ? -18.632 -2.694 11.319 1.00 94.69 103 PHE A CA 1
ATOM 823 C C . PHE A 1 103 ? -18.313 -1.632 10.258 1.00 94.69 103 PHE A C 1
ATOM 825 O O . PHE A 1 103 ? -17.249 -1.670 9.632 1.00 94.69 103 PHE A O 1
ATOM 832 N N . TRP A 1 104 ? -19.187 -0.634 10.108 1.00 94.50 104 TRP A N 1
ATOM 833 C CA . TRP A 1 104 ? -18.965 0.462 9.165 1.00 94.50 104 TRP A CA 1
ATOM 834 C C . TRP A 1 104 ? -17.786 1.343 9.560 1.00 94.50 104 TRP A C 1
ATOM 836 O O . TRP A 1 104 ? -16.983 1.693 8.698 1.00 94.50 104 TRP A O 1
ATOM 846 N N . THR A 1 105 ? -17.614 1.633 10.851 1.00 94.00 105 THR A N 1
ATOM 847 C CA . THR A 1 105 ? -16.457 2.394 11.351 1.00 94.00 105 THR A CA 1
ATOM 848 C C . THR A 1 105 ? -15.141 1.695 10.998 1.00 94.00 105 THR A C 1
ATOM 850 O O . THR A 1 105 ? -14.210 2.335 10.510 1.00 94.00 105 THR A O 1
ATOM 853 N N . ARG A 1 106 ? -15.070 0.366 11.159 1.00 94.38 106 ARG A N 1
ATOM 854 C CA . ARG A 1 106 ? -13.914 -0.460 10.771 1.00 94.38 106 ARG A CA 1
ATOM 855 C C . ARG A 1 106 ? -13.601 -0.337 9.277 1.00 94.38 106 ARG A C 1
ATOM 857 O O . ARG A 1 106 ? -12.442 -0.145 8.916 1.00 94.38 106 ARG A O 1
ATOM 864 N N . ILE A 1 107 ? -14.607 -0.437 8.407 1.00 94.25 107 ILE A N 1
ATOM 865 C CA . ILE A 1 107 ? -14.424 -0.339 6.948 1.00 94.25 107 ILE A CA 1
ATOM 866 C C . ILE A 1 107 ? -14.015 1.081 6.536 1.00 94.25 107 ILE A C 1
ATOM 868 O O . ILE A 1 107 ? -13.044 1.264 5.799 1.00 94.25 107 ILE A O 1
ATOM 872 N N . LEU A 1 108 ? -14.711 2.093 7.053 1.00 95.62 108 LEU A N 1
ATOM 873 C CA . LEU A 1 108 ? -14.458 3.495 6.730 1.00 95.62 108 LEU A CA 1
ATOM 874 C C . LEU A 1 108 ? -13.102 3.981 7.245 1.00 95.62 108 LEU A C 1
ATOM 876 O O . LEU A 1 108 ? -12.493 4.814 6.589 1.00 95.62 108 LEU A O 1
ATOM 880 N N . ALA A 1 109 ? -12.586 3.444 8.354 1.00 95.25 109 ALA A N 1
ATOM 881 C CA . ALA A 1 109 ? -11.239 3.758 8.838 1.00 95.25 109 ALA A CA 1
ATOM 882 C C . ALA A 1 109 ? -10.131 3.127 7.972 1.00 95.25 109 ALA A C 1
ATOM 884 O O . ALA A 1 109 ? -9.052 3.698 7.812 1.00 95.25 109 ALA A O 1
ATOM 885 N N . ARG A 1 110 ? -10.396 1.958 7.379 1.00 97.19 110 ARG A N 1
ATOM 886 C CA . ARG A 1 110 ? -9.450 1.222 6.524 1.00 97.19 110 ARG A CA 1
ATOM 887 C C . ARG A 1 110 ? -9.252 1.860 5.151 1.00 97.19 110 ARG A C 1
ATOM 889 O O . ARG A 1 110 ? -8.132 1.840 4.634 1.00 97.19 110 ARG A O 1
ATOM 896 N N . LEU A 1 111 ? -10.314 2.417 4.568 1.00 97.00 111 LEU A N 1
ATOM 897 C CA . LEU A 1 111 ? -10.309 3.023 3.230 1.00 97.00 111 LEU A CA 1
ATOM 898 C C . LEU A 1 111 ? -9.317 4.190 3.056 1.00 97.00 111 LEU A C 1
ATOM 900 O O . LEU A 1 111 ? -8.509 4.121 2.130 1.00 97.00 111 LEU A O 1
ATOM 904 N N . PRO A 1 112 ? -9.311 5.242 3.900 1.00 96.75 112 PRO A N 1
ATOM 905 C CA . PRO A 1 112 ? -8.390 6.362 3.738 1.00 96.75 112 PRO A CA 1
ATOM 906 C C . PRO A 1 112 ? -6.938 5.938 3.964 1.00 96.75 112 PRO A C 1
ATOM 908 O O . PRO A 1 112 ? -6.056 6.431 3.270 1.00 96.75 112 PRO A O 1
ATOM 911 N N . LEU A 1 113 ? -6.677 4.986 4.867 1.00 96.69 113 LEU A N 1
ATOM 912 C CA . LEU A 1 113 ? -5.334 4.441 5.082 1.00 96.69 113 LEU A CA 1
ATOM 913 C C . LEU A 1 113 ? -4.834 3.651 3.876 1.00 96.69 113 LEU A C 1
ATOM 915 O O . LEU A 1 113 ? -3.691 3.835 3.454 1.00 96.69 113 LEU A O 1
ATOM 919 N N . PHE A 1 114 ? -5.701 2.819 3.294 1.00 98.25 114 PHE A N 1
ATOM 920 C CA . PHE A 1 114 ? -5.401 2.131 2.046 1.00 98.25 114 PHE A CA 1
ATOM 921 C C . PHE A 1 114 ? -5.108 3.132 0.929 1.00 98.25 114 PHE A C 1
ATOM 923 O O . PHE A 1 114 ? -4.071 3.030 0.281 1.00 98.25 114 PHE A O 1
ATOM 930 N N . ALA A 1 115 ? -5.990 4.116 0.730 1.00 98.19 115 ALA A N 1
ATOM 931 C CA . ALA A 1 115 ? -5.847 5.116 -0.320 1.00 98.19 115 ALA A CA 1
ATOM 932 C C . ALA A 1 115 ? -4.569 5.946 -0.142 1.00 98.19 115 ALA A C 1
ATOM 934 O O . ALA A 1 115 ? -3.819 6.119 -1.099 1.00 98.19 115 ALA A O 1
ATOM 935 N N . ALA A 1 116 ? -4.277 6.402 1.078 1.00 97.38 116 ALA A N 1
ATOM 936 C CA . ALA A 1 116 ? -3.061 7.145 1.384 1.00 97.38 116 ALA A CA 1
ATOM 937 C C . ALA A 1 116 ? -1.809 6.310 1.087 1.00 97.38 116 ALA A C 1
ATOM 939 O O . ALA A 1 116 ? -0.939 6.759 0.343 1.00 97.38 116 ALA A O 1
ATOM 940 N N . GLY A 1 117 ? -1.735 5.078 1.599 1.00 97.19 117 GLY A N 1
ATOM 941 C CA . GLY A 1 117 ? -0.596 4.196 1.347 1.00 97.19 117 GLY A CA 1
ATOM 942 C C . GLY A 1 117 ? -0.440 3.840 -0.130 1.00 97.19 117 GLY A C 1
ATOM 943 O O . GLY A 1 117 ? 0.655 3.953 -0.677 1.00 97.19 117 GLY A O 1
ATOM 944 N N . PHE A 1 118 ? -1.536 3.491 -0.802 1.00 98.50 118 PHE A N 1
ATOM 945 C CA . PHE A 1 118 ? -1.549 3.186 -2.230 1.00 98.50 118 PHE A CA 1
ATOM 946 C C . PHE A 1 118 ? -1.030 4.356 -3.063 1.00 98.50 118 PHE A C 1
ATOM 948 O O . PHE A 1 118 ? -0.109 4.180 -3.860 1.00 98.50 118 PHE A O 1
ATOM 955 N N . LEU A 1 119 ? -1.588 5.551 -2.861 1.00 98.31 119 LEU A N 1
ATOM 956 C CA . LEU A 1 119 ? -1.238 6.731 -3.644 1.00 98.31 119 LEU A CA 1
ATOM 957 C C . LEU A 1 119 ? 0.197 7.175 -3.377 1.00 98.31 119 LEU A C 1
ATOM 959 O O . LEU A 1 119 ? 0.935 7.409 -4.330 1.00 98.31 119 LEU A O 1
ATOM 963 N N . VAL A 1 120 ? 0.618 7.242 -2.111 1.00 98.12 120 VAL A N 1
ATOM 964 C CA . VAL A 1 120 ? 1.973 7.679 -1.748 1.00 98.12 120 VAL A CA 1
ATOM 965 C C . VAL A 1 120 ? 3.020 6.720 -2.310 1.00 98.12 120 VAL A C 1
ATOM 967 O O . VAL A 1 120 ? 3.924 7.159 -3.022 1.00 98.12 120 VAL A O 1
ATOM 970 N N . PHE A 1 121 ? 2.885 5.413 -2.061 1.00 98.19 121 PHE A N 1
ATOM 971 C CA . PHE A 1 121 ? 3.862 4.432 -2.541 1.00 98.19 121 PHE A CA 1
ATOM 972 C C . PHE A 1 121 ? 3.829 4.297 -4.063 1.00 98.19 121 PHE A C 1
ATOM 974 O O . PHE A 1 121 ? 4.883 4.327 -4.697 1.00 98.19 121 PHE A O 1
ATOM 981 N N . SER A 1 122 ? 2.645 4.199 -4.677 1.00 98.00 122 SER A N 1
ATOM 982 C CA . SER A 1 122 ? 2.548 4.072 -6.134 1.00 98.00 122 SER A CA 1
ATOM 983 C C . SER A 1 122 ? 3.091 5.311 -6.844 1.00 98.00 122 SER A C 1
ATOM 985 O O . SER A 1 122 ? 3.802 5.166 -7.836 1.00 98.00 122 SER A O 1
ATOM 987 N N . ALA A 1 123 ? 2.783 6.523 -6.370 1.00 98.00 123 ALA A N 1
ATOM 988 C CA . ALA A 1 123 ? 3.264 7.749 -7.003 1.00 98.00 123 ALA A CA 1
ATOM 989 C C . ALA A 1 123 ? 4.781 7.896 -6.856 1.00 98.00 123 ALA A C 1
ATOM 991 O O . ALA A 1 123 ? 5.470 8.122 -7.851 1.00 98.00 123 ALA A O 1
ATOM 992 N N . ALA A 1 124 ? 5.312 7.712 -5.645 1.00 97.69 124 ALA A N 1
ATOM 993 C CA . ALA A 1 124 ? 6.743 7.821 -5.387 1.00 97.69 124 ALA A CA 1
ATOM 994 C C . ALA A 1 124 ? 7.551 6.797 -6.202 1.00 97.69 124 ALA A C 1
ATOM 996 O O . ALA A 1 124 ? 8.517 7.169 -6.869 1.00 97.69 124 ALA A O 1
ATOM 997 N N . LEU A 1 125 ? 7.120 5.531 -6.234 1.00 96.94 125 LEU A N 1
ATOM 998 C CA . LEU A 1 125 ? 7.795 4.489 -7.013 1.00 96.94 125 LEU A CA 1
ATOM 999 C C . LEU A 1 125 ? 7.666 4.714 -8.514 1.00 96.94 125 LEU A C 1
ATOM 1001 O O . LEU A 1 125 ? 8.635 4.520 -9.242 1.00 96.94 125 LEU A O 1
ATOM 1005 N N . TRP A 1 126 ? 6.500 5.148 -8.992 1.00 96.62 126 TRP A N 1
ATOM 1006 C CA . TRP A 1 126 ? 6.318 5.454 -10.407 1.00 96.62 126 TRP A CA 1
ATOM 1007 C C . TRP A 1 126 ? 7.235 6.592 -10.855 1.00 96.62 126 TRP A C 1
ATOM 1009 O O . TRP A 1 126 ? 7.895 6.467 -11.887 1.00 96.62 126 TRP A O 1
ATOM 1019 N N . VAL A 1 127 ? 7.324 7.673 -10.073 1.00 96.62 127 VAL A N 1
ATOM 1020 C CA . VAL A 1 127 ? 8.240 8.790 -10.344 1.00 96.62 127 VAL A CA 1
ATOM 1021 C C . VAL A 1 127 ? 9.690 8.311 -10.318 1.00 96.62 127 VAL A C 1
ATOM 1023 O O . VAL A 1 127 ? 10.425 8.588 -11.267 1.00 96.62 127 VAL A O 1
ATOM 1026 N N . ASN A 1 128 ? 10.083 7.545 -9.297 1.00 96.12 128 ASN A N 1
ATOM 1027 C CA . ASN A 1 128 ? 11.443 7.026 -9.154 1.00 96.12 128 ASN A CA 1
ATOM 1028 C C . ASN A 1 128 ? 11.848 6.128 -10.335 1.00 96.12 128 ASN A C 1
ATOM 1030 O O . ASN A 1 128 ? 12.850 6.376 -11.004 1.00 96.12 128 ASN A O 1
ATOM 1034 N N . LEU A 1 129 ? 11.024 5.131 -10.666 1.00 94.75 129 LEU A N 1
ATOM 1035 C CA . LEU A 1 129 ? 11.281 4.200 -11.768 1.00 94.75 129 LEU A CA 1
ATOM 1036 C C . LEU A 1 129 ? 11.241 4.891 -13.136 1.00 94.75 129 LEU A C 1
ATOM 1038 O O . LEU A 1 129 ? 12.022 4.563 -14.031 1.00 94.75 129 LEU A O 1
ATOM 1042 N N . LYS A 1 130 ? 10.352 5.873 -13.322 1.00 94.81 130 LYS A N 1
ATOM 1043 C CA . LYS A 1 130 ? 10.297 6.676 -14.551 1.00 94.81 130 LYS A CA 1
ATOM 1044 C C . LYS A 1 130 ? 11.551 7.537 -14.709 1.00 94.81 130 LYS A C 1
ATOM 1046 O O . LYS A 1 130 ? 12.059 7.646 -15.827 1.00 94.81 130 LYS A O 1
ATOM 1051 N N . ALA A 1 131 ? 12.047 8.128 -13.623 1.00 94.31 131 ALA A N 1
ATOM 1052 C CA . ALA A 1 131 ? 13.300 8.875 -13.619 1.00 94.31 131 ALA A CA 1
ATOM 1053 C C . ALA A 1 131 ? 14.489 7.955 -13.937 1.00 94.31 131 ALA A C 1
ATOM 1055 O O . ALA A 1 131 ? 15.237 8.251 -14.866 1.00 94.31 131 ALA A O 1
ATOM 1056 N N . ALA A 1 132 ? 14.591 6.800 -13.272 1.00 92.62 132 ALA A N 1
ATOM 1057 C CA . ALA A 1 132 ? 15.626 5.799 -13.537 1.00 92.62 132 ALA A CA 1
ATOM 1058 C C . ALA A 1 132 ? 15.631 5.356 -15.011 1.00 92.62 132 ALA A C 1
ATOM 1060 O O . ALA A 1 132 ? 16.663 5.403 -15.677 1.00 92.62 132 ALA A O 1
ATOM 1061 N N . ARG A 1 133 ? 14.456 5.036 -15.572 1.00 91.69 133 ARG A N 1
ATOM 1062 C CA . ARG A 1 133 ? 14.314 4.691 -16.995 1.00 91.69 133 ARG A CA 1
ATOM 1063 C C . ARG A 1 133 ? 14.769 5.814 -17.926 1.00 91.69 133 ARG A C 1
ATOM 1065 O O . ARG A 1 133 ? 15.371 5.533 -18.958 1.00 91.69 133 ARG A O 1
ATOM 1072 N N . LYS A 1 134 ? 14.457 7.073 -17.605 1.00 92.31 134 LYS A N 1
ATOM 1073 C CA . LYS A 1 134 ? 14.897 8.223 -18.409 1.00 92.31 134 LYS A CA 1
ATOM 1074 C C . LYS A 1 134 ? 16.424 8.330 -18.409 1.00 92.31 134 LYS A C 1
ATOM 1076 O O . LYS A 1 134 ? 16.999 8.530 -19.473 1.00 92.31 134 LYS A O 1
ATOM 1081 N N . THR A 1 135 ? 17.056 8.181 -17.248 1.00 91.81 135 THR A N 1
ATOM 1082 C CA . THR A 1 135 ? 18.518 8.236 -17.111 1.00 91.81 135 THR A CA 1
ATOM 1083 C C . THR A 1 135 ? 19.197 7.101 -17.876 1.00 91.81 135 THR A C 1
ATOM 1085 O O . THR A 1 135 ? 20.136 7.356 -18.621 1.00 91.81 135 THR A O 1
ATOM 1088 N N . LEU A 1 136 ? 18.683 5.871 -17.782 1.00 89.25 136 LEU A N 1
ATOM 1089 C CA . LEU A 1 136 ? 19.252 4.721 -18.497 1.00 89.25 136 LEU A CA 1
ATOM 1090 C C . LEU A 1 136 ? 19.160 4.853 -20.016 1.00 89.25 136 LEU A C 1
ATOM 1092 O O . LEU A 1 136 ? 20.125 4.550 -20.703 1.00 89.25 136 LEU A O 1
ATOM 1096 N N . ARG A 1 137 ? 18.048 5.375 -20.549 1.00 90.94 137 ARG A N 1
ATOM 1097 C CA . ARG A 1 137 ? 17.928 5.658 -21.992 1.00 90.94 137 ARG A CA 1
ATOM 1098 C C . ARG A 1 137 ? 18.986 6.640 -22.493 1.00 90.94 137 ARG A C 1
ATOM 1100 O O . ARG A 1 137 ? 19.394 6.556 -23.643 1.00 90.94 137 ARG A O 1
ATOM 1107 N N . ALA A 1 138 ? 19.400 7.583 -21.647 1.00 90.31 138 ALA A N 1
ATOM 1108 C CA . ALA A 1 138 ? 20.441 8.542 -21.993 1.00 90.31 138 ALA A CA 1
ATOM 1109 C C . ALA A 1 138 ? 21.852 7.936 -21.910 1.00 90.31 138 ALA A C 1
ATOM 1111 O O . ALA A 1 138 ? 22.719 8.342 -22.677 1.00 90.31 138 ALA A O 1
ATOM 1112 N N . LEU A 1 139 ? 22.080 6.989 -20.992 1.00 90.00 139 LEU A N 1
ATOM 1113 C CA . LEU A 1 139 ? 23.385 6.353 -20.790 1.00 90.00 139 LEU A CA 1
ATOM 1114 C C . LEU A 1 139 ? 23.653 5.212 -21.789 1.00 90.00 139 LEU A C 1
ATOM 1116 O O . LEU A 1 139 ? 24.786 5.042 -22.226 1.00 90.00 139 LEU A O 1
ATOM 1120 N N . TYR A 1 140 ? 22.605 4.469 -22.155 1.00 89.81 140 TYR A N 1
ATOM 1121 C CA . TYR A 1 140 ? 22.659 3.237 -22.948 1.00 89.81 140 TYR A CA 1
ATOM 1122 C C . TYR A 1 140 ? 21.758 3.336 -24.193 1.00 89.81 140 TYR A C 1
ATOM 1124 O O . TYR A 1 140 ? 20.663 2.755 -24.231 1.00 89.81 140 TYR A O 1
ATOM 1132 N N . PRO A 1 141 ? 22.166 4.101 -25.223 1.00 88.44 141 PRO A N 1
ATOM 1133 C CA . PRO A 1 141 ? 21.364 4.295 -26.433 1.00 88.44 141 PRO A CA 1
ATOM 1134 C C . PRO A 1 141 ? 21.102 2.987 -27.200 1.00 88.44 141 PRO A C 1
ATOM 1136 O O . PRO A 1 141 ? 20.109 2.881 -27.919 1.00 88.44 141 PRO A O 1
ATOM 1139 N N . GLU A 1 142 ? 21.937 1.963 -27.027 1.00 89.81 142 GLU A N 1
ATOM 1140 C CA . GLU A 1 142 ? 21.754 0.633 -27.614 1.0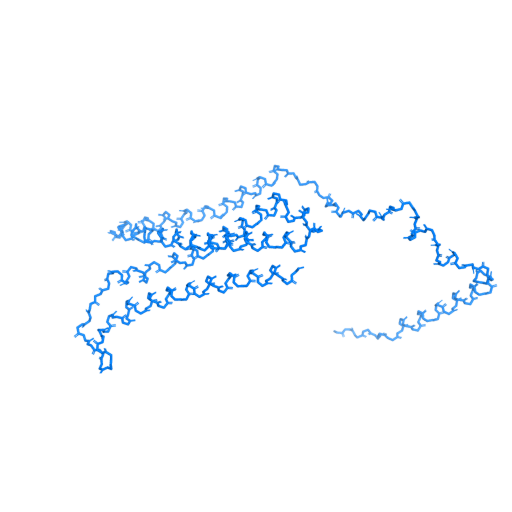0 89.81 142 GLU A CA 1
ATOM 1141 C C . GLU A 1 142 ? 20.534 -0.118 -27.050 1.00 89.81 142 GLU A C 1
ATOM 1143 O O . GLU A 1 142 ? 19.945 -0.951 -27.742 1.00 89.81 142 GLU A O 1
ATOM 1148 N N . GLN A 1 143 ? 20.101 0.204 -25.825 1.00 87.31 143 GLN A N 1
ATOM 1149 C CA . GLN A 1 143 ? 18.932 -0.406 -25.178 1.00 87.31 143 GLN A CA 1
ATOM 1150 C C . GLN A 1 143 ? 17.620 0.349 -25.456 1.00 87.31 143 GLN A C 1
ATOM 1152 O O . GLN A 1 143 ? 16.557 -0.024 -24.945 1.00 87.31 143 GLN A O 1
ATOM 1157 N N . GLU A 1 144 ? 17.654 1.392 -26.287 1.00 88.06 144 GLU A N 1
ATOM 1158 C CA . GLU A 1 144 ? 16.513 2.269 -26.569 1.00 88.06 144 GLU A CA 1
ATOM 1159 C C . GLU A 1 144 ? 15.304 1.515 -27.147 1.00 88.06 144 GLU A C 1
ATOM 1161 O O . GLU A 1 144 ? 14.161 1.858 -26.852 1.00 88.06 144 GLU A O 1
ATOM 1166 N N . ALA A 1 145 ? 15.513 0.429 -27.897 1.00 87.88 145 ALA A N 1
ATOM 1167 C CA . ALA A 1 145 ? 14.411 -0.397 -28.399 1.00 87.88 145 ALA A CA 1
ATOM 1168 C C . ALA A 1 145 ? 13.597 -1.054 -27.263 1.00 87.88 145 ALA A C 1
ATOM 1170 O O . ALA A 1 14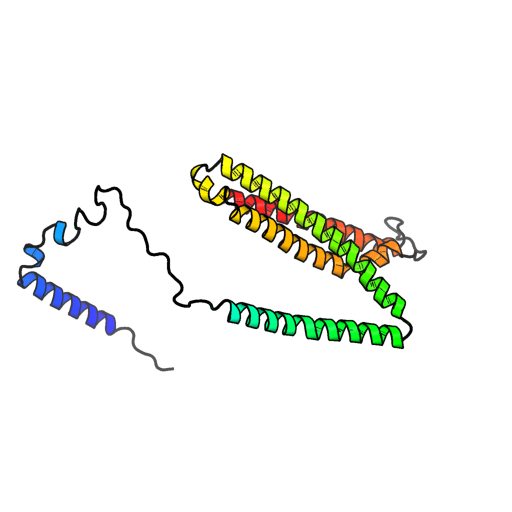5 ? 12.366 -1.126 -27.327 1.00 87.88 145 ALA A O 1
ATOM 1171 N N . LEU A 1 146 ? 14.266 -1.494 -26.191 1.00 87.31 146 LEU A N 1
ATOM 1172 C CA . LEU A 1 146 ? 13.631 -2.097 -25.018 1.00 87.31 146 LEU A CA 1
ATOM 1173 C C . LEU A 1 146 ? 13.083 -1.012 -24.083 1.00 87.31 146 LEU A C 1
ATOM 1175 O O . LEU A 1 146 ? 11.889 -0.997 -23.759 1.00 87.31 146 LEU A O 1
ATOM 1179 N N . LEU A 1 147 ? 13.949 -0.075 -23.690 1.00 88.50 147 LEU A N 1
ATOM 1180 C CA . LEU A 1 147 ? 13.645 0.997 -22.746 1.00 88.50 147 LEU A CA 1
ATOM 1181 C C . LEU A 1 147 ? 12.747 2.080 -23.346 1.00 88.50 147 LEU A C 1
ATOM 1183 O O . LEU A 1 147 ? 12.147 2.831 -22.592 1.00 88.50 147 LEU A O 1
ATOM 1187 N N . GLY A 1 148 ? 12.584 2.193 -24.657 1.00 87.88 148 GLY A N 1
ATOM 1188 C CA . GLY A 1 148 ? 11.637 3.107 -25.308 1.00 87.88 148 GLY A CA 1
ATOM 1189 C C . GLY A 1 148 ? 10.233 2.516 -25.465 1.00 87.88 148 GLY A C 1
ATOM 1190 O O . GLY A 1 148 ? 9.260 3.250 -25.629 1.00 87.88 148 GLY A O 1
ATOM 1191 N N . SER A 1 149 ? 10.097 1.192 -25.339 1.00 92.06 149 SER A N 1
ATOM 1192 C CA . SER A 1 149 ? 8.852 0.479 -25.634 1.00 92.06 149 SER A CA 1
ATOM 1193 C C . SER A 1 149 ? 7.676 0.873 -24.725 1.00 92.06 149 SER A C 1
ATOM 1195 O O . SER A 1 149 ? 7.821 1.170 -23.530 1.00 92.06 149 SER A O 1
ATOM 1197 N N . ARG A 1 150 ? 6.452 0.815 -25.271 1.00 92.62 150 ARG A N 1
ATOM 1198 C CA . ARG A 1 150 ? 5.219 0.987 -24.477 1.00 92.62 150 ARG A CA 1
ATOM 1199 C C . ARG A 1 150 ? 5.098 -0.098 -23.402 1.00 92.62 150 ARG A C 1
ATOM 1201 O O . ARG A 1 150 ? 4.659 0.198 -22.294 1.00 92.62 150 ARG A O 1
ATOM 1208 N N . ALA A 1 151 ? 5.560 -1.313 -23.706 1.00 92.94 151 ALA A N 1
ATOM 1209 C CA . ALA A 1 151 ? 5.592 -2.440 -22.779 1.00 92.94 151 ALA A CA 1
ATOM 1210 C C . ALA A 1 151 ? 6.403 -2.123 -21.511 1.00 92.94 151 ALA A C 1
ATOM 1212 O O . ALA A 1 151 ? 5.889 -2.314 -20.414 1.00 92.94 151 ALA A O 1
ATOM 1213 N N . ALA A 1 152 ? 7.596 -1.530 -21.634 1.00 90.81 152 ALA A N 1
ATOM 1214 C CA . ALA A 1 152 ? 8.384 -1.104 -20.473 1.00 90.81 152 ALA A CA 1
ATOM 1215 C C . ALA A 1 152 ? 7.672 -0.023 -19.633 1.00 90.81 152 ALA A C 1
ATOM 1217 O O . ALA A 1 152 ? 7.832 0.038 -18.417 1.00 90.81 152 ALA A O 1
ATOM 1218 N N . GLY A 1 153 ? 6.845 0.828 -20.257 1.00 92.94 153 GLY A N 1
ATOM 1219 C CA . GLY A 1 153 ? 6.046 1.831 -19.532 1.00 92.94 153 GLY A CA 1
ATOM 1220 C C . GLY A 1 153 ? 4.925 1.212 -18.725 1.00 92.94 153 GLY A C 1
ATOM 1221 O O . GLY A 1 153 ? 4.735 1.566 -17.564 1.00 92.94 153 GLY A O 1
ATOM 1222 N N . ILE A 1 154 ? 4.232 0.255 -19.336 1.00 95.44 154 ILE A N 1
ATOM 1223 C CA . ILE A 1 154 ? 3.183 -0.518 -18.680 1.00 95.44 154 ILE A CA 1
ATOM 1224 C C . ILE A 1 154 ? 3.784 -1.359 -17.552 1.00 95.44 154 ILE A C 1
ATOM 1226 O O . ILE A 1 154 ? 3.217 -1.375 -16.471 1.00 95.44 154 ILE A O 1
ATOM 1230 N N . ALA A 1 155 ? 4.947 -1.984 -17.756 1.00 94.06 155 ALA A N 1
ATOM 1231 C CA . ALA A 1 155 ? 5.625 -2.770 -16.729 1.00 94.06 155 ALA A CA 1
ATOM 1232 C C . ALA A 1 155 ? 6.006 -1.922 -15.503 1.00 94.06 155 ALA A C 1
ATOM 1234 O O . ALA A 1 155 ? 5.724 -2.322 -14.378 1.00 94.06 155 ALA A O 1
ATOM 1235 N N . ILE A 1 156 ? 6.569 -0.724 -15.706 1.00 93.88 156 ILE A N 1
ATOM 1236 C CA . ILE A 1 156 ? 6.886 0.203 -14.604 1.00 93.88 156 ILE A CA 1
ATOM 1237 C C . ILE A 1 156 ? 5.621 0.652 -13.871 1.00 93.88 156 ILE A C 1
ATOM 1239 O O . ILE A 1 156 ? 5.590 0.651 -12.642 1.00 93.88 156 ILE A O 1
ATOM 1243 N N . ALA A 1 157 ? 4.576 1.033 -14.610 1.00 96.38 157 ALA A N 1
ATOM 1244 C CA . ALA A 1 157 ? 3.311 1.436 -14.004 1.00 96.38 157 ALA A CA 1
ATOM 1245 C C . ALA A 1 157 ? 2.676 0.278 -13.219 1.00 96.38 157 ALA A C 1
ATOM 1247 O O . ALA A 1 157 ? 2.251 0.474 -12.086 1.00 96.38 157 ALA A O 1
ATOM 1248 N N . ALA A 1 158 ? 2.675 -0.932 -13.780 1.00 96.75 158 ALA A N 1
ATOM 1249 C CA . ALA A 1 158 ? 2.163 -2.130 -13.128 1.00 96.75 158 ALA A CA 1
ATOM 1250 C C . ALA A 1 158 ? 2.954 -2.469 -11.858 1.00 96.75 158 ALA A C 1
ATOM 1252 O O . ALA A 1 158 ? 2.344 -2.742 -10.830 1.00 96.75 158 ALA A O 1
ATOM 1253 N N . ALA A 1 159 ? 4.288 -2.385 -11.894 1.00 95.12 159 ALA A N 1
ATOM 1254 C CA . ALA A 1 159 ? 5.132 -2.600 -10.720 1.00 95.12 159 ALA A CA 1
ATOM 1255 C C . ALA A 1 159 ? 4.856 -1.562 -9.620 1.00 95.12 159 ALA A C 1
ATOM 1257 O O . ALA A 1 159 ? 4.696 -1.929 -8.458 1.00 95.12 159 ALA A O 1
ATOM 1258 N N . ALA A 1 160 ? 4.738 -0.280 -9.980 1.00 97.06 160 ALA A N 1
ATOM 1259 C CA . ALA A 1 160 ? 4.427 0.785 -9.029 1.00 97.06 160 ALA A CA 1
ATOM 1260 C C . ALA A 1 160 ? 3.033 0.615 -8.404 1.00 97.06 160 ALA A C 1
ATOM 1262 O O . ALA A 1 160 ? 2.896 0.717 -7.187 1.00 97.06 160 ALA A O 1
ATOM 1263 N N . VAL A 1 161 ? 2.019 0.287 -9.212 1.00 98.19 161 VAL A N 1
ATOM 1264 C CA . VAL A 1 161 ? 0.650 0.023 -8.741 1.00 98.19 161 VAL A CA 1
ATOM 1265 C C . VAL A 1 161 ? 0.610 -1.210 -7.845 1.00 98.19 161 VAL A C 1
ATOM 1267 O O . VAL A 1 161 ? -0.022 -1.174 -6.795 1.00 98.19 161 VAL A O 1
ATOM 1270 N N . PHE A 1 162 ? 1.305 -2.286 -8.215 1.00 97.56 162 PHE A N 1
ATOM 1271 C CA . PHE A 1 162 ? 1.364 -3.512 -7.421 1.00 97.56 162 PHE A CA 1
ATOM 1272 C C . PHE A 1 162 ? 2.022 -3.276 -6.055 1.00 97.56 162 PHE A C 1
ATOM 1274 O O . PHE A 1 162 ? 1.455 -3.621 -5.018 1.00 97.56 162 PHE A O 1
ATOM 1281 N N . LEU A 1 163 ? 3.191 -2.628 -6.037 1.00 96.75 163 LEU A N 1
ATOM 1282 C CA . LEU A 1 163 ? 3.893 -2.299 -4.795 1.00 96.75 163 LEU A CA 1
ATOM 1283 C C . LEU A 1 163 ? 3.104 -1.289 -3.954 1.00 96.75 163 LEU A C 1
ATOM 1285 O O . LEU A 1 163 ? 3.033 -1.434 -2.732 1.00 96.75 163 LEU A O 1
ATOM 1289 N N . GLY A 1 164 ? 2.463 -0.310 -4.594 1.00 97.75 164 GLY A N 1
ATOM 1290 C CA . GLY A 1 164 ? 1.544 0.616 -3.942 1.00 97.75 164 GLY A CA 1
ATOM 1291 C C . GLY A 1 164 ? 0.366 -0.107 -3.297 1.00 97.75 164 GLY A C 1
ATOM 1292 O O . GLY A 1 164 ? 0.067 0.134 -2.133 1.00 97.75 164 GLY A O 1
ATOM 1293 N N . PHE A 1 165 ? -0.261 -1.049 -4.003 1.00 98.25 165 PHE A N 1
ATOM 1294 C CA . PHE A 1 165 ? -1.389 -1.836 -3.498 1.00 98.25 165 PHE A CA 1
ATOM 1295 C C . PHE A 1 165 ? -0.995 -2.684 -2.287 1.00 98.25 165 PHE A C 1
ATOM 1297 O O . PHE A 1 165 ? -1.704 -2.695 -1.278 1.00 98.25 165 PHE A O 1
ATOM 1304 N N . SER A 1 166 ? 0.164 -3.345 -2.353 1.00 97.69 166 SER A N 1
ATOM 1305 C CA . SER A 1 166 ? 0.700 -4.134 -1.240 1.00 97.69 166 SER A CA 1
ATOM 1306 C C . SER A 1 166 ? 0.937 -3.272 0.006 1.00 97.69 166 SER A C 1
ATOM 1308 O O . SER A 1 166 ? 0.535 -3.645 1.108 1.00 97.69 166 SER A O 1
ATOM 1310 N N . ASN A 1 167 ? 1.556 -2.097 -0.154 1.00 97.38 167 ASN A N 1
ATOM 1311 C CA . ASN A 1 167 ? 1.840 -1.199 0.969 1.00 97.38 167 ASN A CA 1
ATOM 1312 C C . ASN A 1 167 ? 0.575 -0.509 1.498 1.00 97.38 167 ASN A C 1
ATOM 1314 O O . ASN A 1 167 ? 0.404 -0.409 2.710 1.00 97.38 167 ASN A O 1
ATOM 1318 N N . GLY A 1 168 ? -0.348 -0.109 0.619 1.00 97.50 168 GLY A N 1
ATOM 1319 C CA . GLY A 1 168 ? -1.664 0.408 0.999 1.00 97.50 168 GLY A CA 1
ATOM 1320 C C . GLY A 1 168 ? -2.461 -0.604 1.820 1.00 97.50 168 GLY A C 1
ATOM 1321 O O . GLY A 1 168 ? -3.007 -0.256 2.864 1.00 97.50 168 GLY A O 1
ATOM 1322 N N . SER A 1 169 ? -2.451 -1.878 1.420 1.00 97.50 169 SER A N 1
ATOM 1323 C CA . SER A 1 169 ? -3.088 -2.963 2.181 1.00 97.50 169 SER A CA 1
ATOM 1324 C C . SER A 1 169 ? -2.462 -3.127 3.571 1.00 97.50 169 SER A C 1
ATOM 1326 O O . SER A 1 169 ? -3.185 -3.220 4.561 1.00 97.50 169 SER A O 1
ATOM 1328 N N . SER A 1 170 ? -1.127 -3.065 3.665 1.00 96.62 170 SER A N 1
ATOM 1329 C CA . SER A 1 170 ? -0.407 -3.089 4.948 1.00 96.62 170 SER A CA 1
ATOM 1330 C C . SER A 1 170 ? -0.684 -1.863 5.828 1.00 96.62 170 SER A C 1
ATOM 1332 O O . SER A 1 170 ? -0.671 -1.979 7.046 1.00 96.62 170 SER A O 1
ATOM 1334 N N . MET A 1 171 ? -0.923 -0.679 5.261 1.00 97.00 171 MET A N 1
ATOM 1335 C CA . MET A 1 171 ? -1.315 0.492 6.058 1.00 97.00 171 MET A CA 1
ATOM 1336 C C . MET A 1 171 ? -2.769 0.394 6.524 1.00 97.00 171 MET A C 1
ATOM 1338 O O . MET A 1 171 ? -3.096 0.802 7.635 1.00 97.00 171 MET A O 1
ATOM 1342 N N . SER A 1 172 ? -3.639 -0.181 5.695 1.00 97.44 172 SER A N 1
ATOM 1343 C CA . SER A 1 172 ? -5.047 -0.396 6.018 1.00 97.44 172 SER A CA 1
ATOM 1344 C C . SER A 1 172 ? -5.240 -1.336 7.214 1.00 97.44 172 SER A C 1
ATOM 1346 O O . SER A 1 172 ? -6.138 -1.116 8.027 1.00 97.44 172 SER A O 1
ATOM 1348 N N . SER A 1 173 ? -4.378 -2.346 7.389 1.00 95.88 173 SER A N 1
ATOM 1349 C CA . SER A 1 173 ? -4.464 -3.260 8.539 1.00 95.88 173 SER A CA 1
ATOM 1350 C C . SER A 1 173 ? -4.257 -2.565 9.889 1.00 95.88 173 SER A C 1
ATOM 1352 O O . SER A 1 173 ? -4.793 -3.034 10.889 1.00 95.88 173 SER A O 1
ATOM 1354 N N . GLU A 1 174 ? -3.586 -1.411 9.912 1.00 96.62 174 GLU A N 1
ATOM 1355 C CA . GLU A 1 174 ? -3.281 -0.638 11.124 1.00 96.62 174 GLU A CA 1
ATOM 1356 C C . GLU A 1 174 ? -4.387 0.349 11.548 1.00 96.62 174 GLU A C 1
ATOM 1358 O O . GLU A 1 174 ? -4.188 1.204 12.415 1.00 96.62 174 GLU A O 1
ATOM 1363 N N . TRP A 1 175 ? -5.586 0.232 10.972 1.00 96.19 175 TRP A N 1
ATOM 1364 C CA . TRP A 1 175 ? -6.735 1.098 11.267 1.00 96.19 175 TRP A CA 1
ATOM 1365 C C . TRP A 1 175 ? -7.041 1.246 12.768 1.00 96.19 175 TRP A C 1
ATOM 1367 O O . TRP A 1 175 ? -7.400 2.334 13.213 1.00 96.19 175 TRP A O 1
ATOM 1377 N N . THR A 1 176 ? -6.871 0.188 13.570 1.00 96.00 176 THR A N 1
ATOM 1378 C CA . THR A 1 176 ? -7.119 0.240 15.019 1.00 96.00 176 THR A CA 1
ATOM 1379 C C . THR A 1 176 ? -6.121 1.146 15.732 1.00 96.00 176 THR A C 1
ATOM 1381 O O . THR A 1 176 ? -6.516 1.912 16.608 1.00 96.00 176 THR A O 1
ATOM 1384 N N . MET A 1 177 ? -4.839 1.083 15.362 1.00 96.75 177 MET A N 1
ATOM 1385 C CA . MET A 1 177 ? -3.807 1.947 15.934 1.00 96.75 177 MET A CA 1
ATOM 1386 C C . MET A 1 177 ? -4.080 3.413 15.580 1.00 96.75 177 MET A C 1
ATOM 1388 O O . MET A 1 177 ? -4.044 4.275 16.455 1.00 96.75 177 MET A O 1
ATOM 1392 N N . VAL A 1 178 ? -4.460 3.682 14.331 1.00 96.06 178 VAL A N 1
ATOM 1393 C CA . VAL A 1 178 ? -4.769 5.042 13.870 1.00 96.06 178 VAL A CA 1
ATOM 1394 C C . VAL A 1 178 ? -6.009 5.604 14.569 1.00 96.06 178 VAL A C 1
ATOM 1396 O O . VAL A 1 178 ? -5.997 6.745 15.022 1.00 96.06 178 VAL A O 1
ATOM 1399 N N . LEU A 1 179 ? -7.071 4.810 14.733 1.00 95.81 179 LEU A N 1
ATOM 1400 C CA . LEU A 1 179 ? -8.249 5.254 15.483 1.00 95.81 179 LEU A CA 1
ATOM 1401 C C . LEU A 1 179 ? -7.928 5.537 16.952 1.00 95.81 179 LEU A C 1
ATOM 1403 O O . LEU A 1 179 ? -8.440 6.517 17.492 1.00 95.81 179 LEU A O 1
ATOM 1407 N N . ARG A 1 180 ? -7.076 4.716 17.579 1.00 95.56 180 ARG A N 1
ATOM 1408 C CA . ARG A 1 180 ? -6.606 4.929 18.956 1.00 95.56 180 ARG A CA 1
ATOM 1409 C C . ARG A 1 180 ? -5.788 6.206 19.098 1.00 95.56 180 ARG A C 1
ATOM 1411 O O . ARG A 1 180 ? -5.905 6.863 20.120 1.00 95.56 180 ARG A O 1
ATOM 1418 N N . PHE A 1 181 ? -4.999 6.573 18.091 1.00 96.38 181 PHE A N 1
ATOM 1419 C CA . PHE A 1 181 ? -4.283 7.847 18.078 1.00 96.38 181 PHE A CA 1
ATOM 1420 C C . PHE A 1 181 ? -5.249 9.040 18.089 1.00 96.38 181 PHE A C 1
ATOM 1422 O O . PHE A 1 181 ? -5.088 9.954 18.893 1.00 96.38 181 PHE A O 1
ATOM 1429 N N . PHE A 1 182 ? -6.284 9.012 17.243 1.00 95.31 182 PHE A N 1
ATOM 1430 C CA . PHE A 1 182 ? -7.242 10.119 17.136 1.00 95.31 182 PHE A CA 1
ATOM 1431 C C . PHE A 1 182 ? -8.240 10.206 18.295 1.00 95.31 182 PHE A C 1
ATOM 1433 O O . PHE A 1 182 ? -8.685 11.300 18.627 1.00 95.31 182 PHE A O 1
ATOM 1440 N N . HIS A 1 183 ? -8.594 9.074 18.904 1.00 95.31 183 HIS A N 1
ATOM 1441 C CA . HIS A 1 183 ? -9.583 8.998 19.986 1.00 95.31 183 HIS A CA 1
ATOM 1442 C C . HIS A 1 183 ? -8.961 8.587 21.329 1.00 95.31 183 HIS A C 1
ATOM 1444 O O . HIS A 1 183 ? -9.657 8.078 22.207 1.00 95.31 183 HIS A O 1
ATOM 1450 N N . GLY A 1 184 ? -7.645 8.748 21.482 1.00 92.56 184 GLY A N 1
ATOM 1451 C CA . GLY A 1 184 ? -6.930 8.402 22.706 1.00 92.56 184 GLY A CA 1
ATOM 1452 C C . GLY A 1 184 ? -7.323 9.307 23.875 1.00 92.56 184 GLY A C 1
ATOM 1453 O O . GLY A 1 184 ? -7.614 10.488 23.692 1.00 92.56 184 GLY A O 1
ATOM 1454 N N . THR A 1 185 ? -7.307 8.761 25.089 1.00 93.81 185 THR A N 1
ATOM 1455 C CA . THR A 1 185 ? -7.619 9.489 26.331 1.00 93.81 185 THR A CA 1
ATOM 1456 C C . THR A 1 185 ? -6.388 9.612 27.229 1.00 93.81 185 THR A C 1
ATOM 1458 O O . THR A 1 185 ? -5.489 8.774 27.179 1.00 93.81 185 THR A O 1
ATOM 1461 N N . SER A 1 186 ? -6.345 10.643 28.078 1.00 92.88 186 SER A N 1
ATOM 1462 C CA . SER A 1 186 ? -5.310 10.766 29.114 1.00 92.88 186 SER A CA 1
ATOM 1463 C C . SER A 1 186 ? -5.586 9.802 30.269 1.00 92.88 186 SER A C 1
ATOM 1465 O O . SER A 1 186 ? -6.740 9.539 30.613 1.00 92.88 186 SER A O 1
ATOM 1467 N N . PHE A 1 187 ? -4.513 9.280 30.859 1.00 92.94 187 PHE A N 1
ATOM 1468 C CA . PHE A 1 187 ? -4.559 8.419 32.041 1.00 92.94 187 PHE A CA 1
ATOM 1469 C C . PHE A 1 187 ? -4.454 9.222 33.348 1.00 92.94 187 PHE A C 1
ATOM 1471 O O . PHE A 1 187 ? -4.632 8.664 34.429 1.00 92.94 187 PHE A O 1
ATOM 1478 N N . GLY A 1 188 ? -4.144 10.519 33.269 1.00 92.69 188 GLY A N 1
ATOM 1479 C CA . GLY A 1 188 ? -3.992 11.409 34.421 1.00 92.69 188 GLY A CA 1
ATOM 1480 C C . GLY A 1 188 ? -2.719 11.159 35.230 1.00 92.69 188 GLY A C 1
ATOM 1481 O O . GLY A 1 188 ? -2.561 11.719 36.311 1.00 92.69 188 GLY A O 1
ATOM 1482 N N . THR A 1 189 ? -1.813 10.318 34.727 1.00 93.44 189 THR A N 1
ATOM 1483 C CA . THR A 1 189 ? -0.533 9.998 35.368 1.00 93.44 189 THR A CA 1
ATOM 1484 C C . THR A 1 189 ? 0.588 10.347 34.402 1.00 93.44 189 THR A C 1
ATOM 1486 O O . THR A 1 189 ? 0.661 9.784 33.308 1.00 93.44 189 THR A O 1
ATOM 1489 N N . ALA A 1 190 ? 1.449 11.278 34.809 1.00 95.00 190 ALA A N 1
ATOM 1490 C CA . ALA A 1 190 ? 2.621 11.676 34.041 1.00 95.00 190 ALA A CA 1
ATOM 1491 C C . ALA A 1 190 ? 3.831 10.807 34.399 1.00 95.00 190 ALA A C 1
ATOM 1493 O O . ALA A 1 190 ? 4.022 10.429 35.559 1.00 95.00 190 ALA A O 1
ATOM 1494 N N . ASP A 1 191 ? 4.654 10.497 33.402 1.00 94.19 191 ASP A N 1
ATOM 1495 C CA . ASP A 1 191 ? 5.898 9.776 33.616 1.00 94.19 191 ASP A CA 1
ATOM 1496 C C . ASP A 1 191 ? 6.945 10.673 34.320 1.00 94.19 191 ASP A C 1
ATOM 1498 O O . ASP A 1 191 ? 7.040 11.861 33.999 1.00 94.19 191 ASP A O 1
ATOM 1502 N N . PRO A 1 192 ? 7.754 10.148 35.263 1.00 93.81 192 PRO A N 1
ATOM 1503 C CA . PRO A 1 192 ? 8.683 10.975 36.043 1.00 93.81 192 PRO A CA 1
ATOM 1504 C C . PRO A 1 192 ? 9.872 11.555 35.264 1.00 93.81 192 PRO A C 1
ATOM 1506 O O . PRO A 1 192 ? 10.570 12.414 35.797 1.00 93.81 192 PRO A O 1
ATOM 1509 N N . ILE A 1 193 ? 10.162 11.050 34.061 1.00 96.25 193 ILE A N 1
ATOM 1510 C CA . ILE A 1 193 ? 11.397 11.364 33.326 1.00 96.25 193 ILE A CA 1
ATOM 1511 C C . ILE A 1 193 ? 11.145 12.477 32.308 1.00 96.25 193 ILE A C 1
ATOM 1513 O O . ILE A 1 193 ? 11.871 13.468 32.279 1.00 96.25 193 ILE A O 1
ATOM 1517 N N . PHE A 1 194 ? 10.124 12.312 31.472 1.00 94.69 194 PHE A N 1
ATOM 1518 C CA . PHE A 1 194 ? 9.786 13.211 30.372 1.00 94.69 194 PHE A CA 1
ATOM 1519 C C . PHE A 1 194 ? 8.538 14.053 30.652 1.00 94.69 194 PHE A C 1
ATOM 1521 O O . PHE A 1 194 ? 8.276 14.998 29.911 1.00 94.69 194 PHE A O 1
ATOM 1528 N N . GLY A 1 195 ? 7.779 13.737 31.707 1.00 93.62 195 GLY A N 1
ATOM 1529 C CA . GLY A 1 195 ? 6.568 14.470 32.072 1.00 93.62 195 GLY A CA 1
ATOM 1530 C C 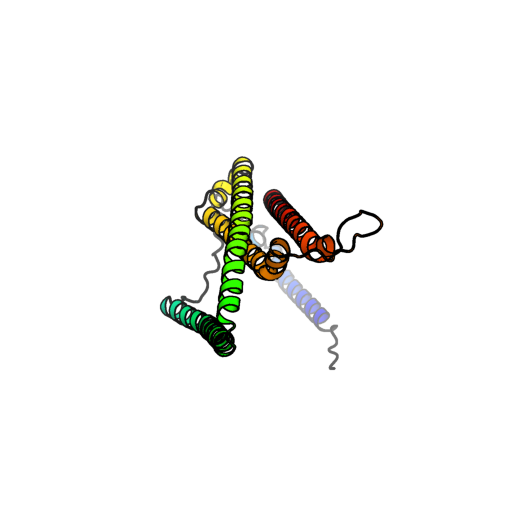. GLY A 1 195 ? 5.405 14.276 31.095 1.00 93.62 195 GLY A C 1
ATOM 1531 O O . GLY A 1 195 ? 4.472 15.078 31.102 1.00 93.62 195 GLY A O 1
ATOM 1532 N N . ASN A 1 196 ? 5.439 13.240 30.252 1.00 93.94 196 ASN A N 1
ATOM 1533 C CA . ASN A 1 196 ? 4.352 12.916 29.335 1.00 93.94 196 ASN A CA 1
ATOM 1534 C C . ASN A 1 196 ? 3.315 12.029 30.033 1.00 93.94 196 ASN A C 1
ATOM 1536 O O . ASN A 1 196 ? 3.649 11.172 30.850 1.00 93.94 196 ASN A O 1
ATOM 1540 N N . ASP A 1 197 ? 2.041 12.187 29.679 1.00 95.69 197 ASP A N 1
ATOM 1541 C CA . ASP A 1 197 ? 0.990 11.277 30.141 1.00 95.69 197 ASP A CA 1
ATOM 1542 C C . ASP A 1 197 ? 1.232 9.856 29.609 1.00 95.69 197 ASP A C 1
ATOM 1544 O O . ASP A 1 197 ? 1.641 9.673 28.459 1.00 95.69 197 ASP A O 1
ATOM 1548 N N . VAL A 1 198 ? 0.922 8.834 30.411 1.00 94.81 198 VAL A N 1
ATOM 1549 C CA . VAL A 1 198 ? 1.029 7.424 29.988 1.00 94.81 198 VAL A CA 1
ATOM 1550 C C . VAL A 1 198 ? 0.272 7.154 28.675 1.00 94.81 198 VAL A C 1
ATOM 1552 O O . VAL A 1 198 ? 0.734 6.373 27.838 1.00 94.81 198 VAL A O 1
ATOM 1555 N N . GLY A 1 199 ? -0.838 7.852 28.428 1.00 94.50 199 GLY A N 1
ATOM 1556 C CA . GLY A 1 199 ? -1.621 7.764 27.196 1.00 94.50 199 GLY A CA 1
ATOM 1557 C C . GLY A 1 199 ? -0.849 8.150 25.939 1.00 94.50 199 GLY A C 1
ATOM 1558 O O . GLY A 1 199 ? -1.109 7.585 24.874 1.00 94.50 199 GLY A O 1
ATOM 1559 N N . PHE A 1 200 ? 0.167 9.013 26.043 1.00 95.06 200 PHE A N 1
ATOM 1560 C CA . PHE A 1 200 ? 1.063 9.292 24.921 1.00 95.06 200 PHE A CA 1
ATOM 1561 C C . PHE A 1 200 ? 1.789 8.024 24.457 1.00 95.06 200 PHE A C 1
ATOM 1563 O O . PHE A 1 200 ? 1.852 7.759 23.259 1.00 95.06 200 PHE A O 1
ATOM 1570 N N . TYR A 1 201 ? 2.290 7.200 25.376 1.00 94.81 201 TYR A N 1
ATOM 1571 C CA . TYR A 1 201 ? 3.031 5.984 25.025 1.00 94.81 201 TYR A CA 1
ATOM 1572 C C . TYR A 1 201 ? 2.120 4.870 24.493 1.00 94.81 201 TYR A C 1
ATOM 1574 O O . TYR A 1 201 ? 2.556 4.059 23.677 1.00 94.81 201 TYR A O 1
ATOM 1582 N N . VAL A 1 202 ? 0.855 4.843 24.920 1.00 95.38 202 VAL A N 1
ATOM 1583 C CA . VAL A 1 202 ? -0.127 3.830 24.501 1.00 95.38 202 VAL A CA 1
ATOM 1584 C C . VAL A 1 202 ? -0.777 4.176 23.157 1.00 95.38 202 VAL A C 1
ATOM 1586 O O . VAL A 1 202 ? -0.987 3.286 22.332 1.00 95.38 202 VAL A O 1
ATOM 1589 N N . PHE A 1 203 ? -1.094 5.451 22.920 1.00 96.44 203 PHE A N 1
ATOM 1590 C CA . PHE A 1 203 ? -1.860 5.894 21.748 1.00 96.44 203 PHE A CA 1
ATOM 1591 C C . PHE A 1 203 ? -1.028 6.707 20.752 1.00 96.44 203 PHE A C 1
ATOM 1593 O O . PHE A 1 203 ? -1.147 6.515 19.544 1.00 96.44 203 PHE A O 1
ATOM 1600 N N . GLY A 1 204 ? -0.165 7.593 21.252 1.00 96.00 204 GLY A N 1
ATOM 1601 C CA . GLY A 1 204 ? 0.666 8.504 20.462 1.00 96.00 204 GLY A CA 1
ATOM 1602 C C . GLY A 1 204 ? 1.872 7.829 19.816 1.00 96.00 204 GLY A C 1
ATOM 1603 O O . GLY A 1 204 ? 2.065 7.873 18.600 1.00 96.00 204 GLY A O 1
ATOM 1604 N N . LEU A 1 205 ? 2.706 7.203 20.641 1.00 96.44 205 LEU A N 1
ATOM 1605 C CA . LEU A 1 205 ? 3.998 6.663 20.230 1.00 96.44 205 LEU A CA 1
ATOM 1606 C C . LEU A 1 205 ? 3.896 5.582 19.136 1.00 96.44 205 LEU A C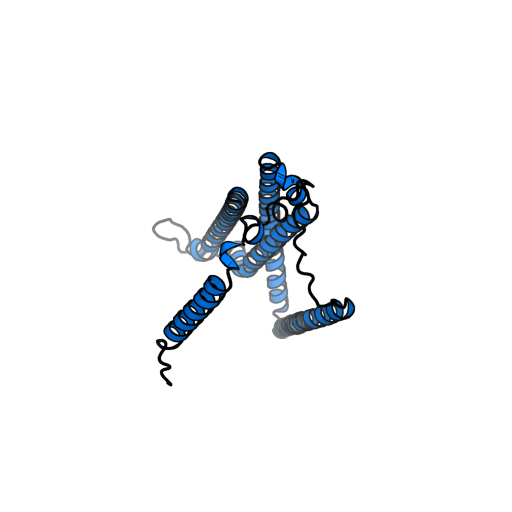 1
ATOM 1608 O O . LEU A 1 205 ? 4.688 5.652 18.191 1.00 96.44 205 LEU A O 1
ATOM 1612 N N . PRO A 1 206 ? 2.951 4.617 19.184 1.00 97.31 206 PRO A N 1
ATOM 1613 C CA . PRO A 1 206 ? 2.818 3.620 18.123 1.00 97.31 206 PRO A CA 1
ATOM 1614 C C . PRO A 1 206 ? 2.532 4.248 16.753 1.00 97.31 206 PRO A C 1
ATOM 1616 O O . PRO A 1 206 ? 3.084 3.795 15.752 1.00 97.31 206 PRO A O 1
ATOM 1619 N N . PHE A 1 207 ? 1.744 5.327 16.706 1.00 97.25 207 PHE A N 1
ATOM 1620 C CA . PHE A 1 207 ? 1.443 6.043 15.466 1.00 97.25 207 PHE A CA 1
ATOM 1621 C C . PHE A 1 207 ? 2.679 6.726 14.880 1.00 97.25 207 PHE A C 1
ATOM 1623 O O . PHE A 1 207 ? 2.991 6.540 13.704 1.00 97.25 207 PHE A O 1
ATOM 1630 N N . TRP A 1 208 ? 3.435 7.459 15.699 1.00 97.19 208 TRP A N 1
ATOM 1631 C CA . TRP A 1 208 ? 4.658 8.121 15.235 1.00 97.19 208 TRP A CA 1
ATOM 1632 C C . TRP A 1 208 ? 5.716 7.128 14.759 1.00 97.19 208 TRP A C 1
ATOM 1634 O O . TRP A 1 208 ? 6.364 7.352 13.734 1.00 97.19 208 TRP A O 1
ATOM 1644 N N . ARG A 1 209 ? 5.853 5.996 15.457 1.00 97.38 209 ARG A N 1
ATOM 1645 C CA . ARG A 1 209 ? 6.726 4.903 15.020 1.00 97.38 209 ARG A CA 1
ATOM 1646 C C . ARG A 1 209 ? 6.276 4.316 13.690 1.00 97.38 209 ARG A C 1
ATOM 1648 O O . ARG A 1 209 ? 7.106 4.150 12.806 1.00 97.38 209 ARG A O 1
ATOM 1655 N N . PHE A 1 210 ? 4.980 4.080 13.515 1.00 97.06 210 PHE A N 1
ATOM 1656 C CA . PHE A 1 210 ? 4.435 3.594 12.253 1.00 97.06 210 PHE A CA 1
ATOM 1657 C C . PHE A 1 210 ? 4.704 4.558 11.092 1.00 97.06 210 PHE A C 1
ATOM 1659 O O . PHE A 1 210 ? 5.170 4.125 10.040 1.00 97.06 210 PHE A O 1
ATOM 1666 N N . VAL A 1 211 ? 4.476 5.864 11.272 1.00 96.81 211 VAL A N 1
ATOM 1667 C CA . VAL A 1 211 ? 4.775 6.866 10.233 1.00 96.81 211 VAL A CA 1
ATOM 1668 C C . VAL A 1 211 ? 6.257 6.829 9.862 1.00 96.81 211 VAL A C 1
ATOM 1670 O O . VAL A 1 211 ? 6.596 6.808 8.678 1.00 96.81 211 VAL A O 1
ATOM 1673 N N . HIS A 1 212 ? 7.139 6.756 10.861 1.00 97.81 212 HIS A N 1
ATOM 1674 C CA . HIS A 1 212 ? 8.578 6.659 10.644 1.00 97.81 212 HIS A CA 1
ATOM 1675 C C . HIS A 1 212 ? 8.968 5.372 9.895 1.00 97.81 212 HIS A C 1
ATOM 1677 O O . HIS A 1 212 ? 9.689 5.434 8.900 1.00 97.81 212 HIS A O 1
ATOM 1683 N N . GLU A 1 213 ? 8.443 4.217 10.306 1.00 96.69 213 GLU A N 1
ATOM 1684 C CA . GLU A 1 213 ? 8.692 2.923 9.661 1.00 96.69 213 GLU A CA 1
ATOM 1685 C C . GLU A 1 213 ? 8.214 2.916 8.201 1.00 96.69 213 GLU A C 1
ATOM 1687 O O . GLU A 1 213 ? 8.929 2.440 7.317 1.00 96.69 213 GLU A O 1
ATOM 1692 N N . LYS A 1 214 ? 7.040 3.494 7.907 1.00 96.62 214 LYS A N 1
ATOM 1693 C CA . LYS A 1 214 ? 6.527 3.588 6.530 1.00 96.62 214 LYS A CA 1
ATOM 1694 C C . LYS A 1 214 ? 7.313 4.579 5.675 1.00 96.62 214 LYS A C 1
ATOM 1696 O O . LYS A 1 214 ? 7.566 4.279 4.508 1.00 96.62 214 LYS A O 1
ATOM 1701 N N . ALA A 1 215 ? 7.760 5.699 6.240 1.00 97.31 215 ALA A N 1
ATOM 1702 C CA . ALA A 1 215 ? 8.632 6.642 5.543 1.00 97.31 215 ALA A CA 1
ATOM 1703 C C . ALA A 1 215 ? 9.985 6.003 5.185 1.00 97.31 215 ALA A C 1
ATOM 1705 O O . ALA A 1 215 ? 10.410 6.067 4.031 1.00 97.31 215 ALA A O 1
ATOM 1706 N N . LEU A 1 216 ? 10.629 5.319 6.138 1.00 97.81 216 LEU A N 1
ATOM 1707 C CA . LEU A 1 216 ? 11.881 4.600 5.888 1.00 97.81 216 LEU A CA 1
ATOM 1708 C C . LEU A 1 216 ? 11.698 3.471 4.873 1.00 97.81 216 LEU A C 1
ATOM 1710 O O . LEU A 1 216 ? 12.491 3.354 3.943 1.00 97.81 216 LEU A O 1
ATOM 1714 N N . SER A 1 217 ? 10.633 2.679 5.005 1.00 96.88 217 SER A N 1
ATOM 1715 C CA . SER A 1 217 ? 10.262 1.636 4.040 1.00 96.88 217 SER A CA 1
ATOM 1716 C C . SER A 1 217 ? 10.171 2.185 2.614 1.00 96.88 217 SER A C 1
ATOM 1718 O O . SER A 1 217 ? 10.724 1.596 1.684 1.00 96.88 217 SER A O 1
ATOM 1720 N N . LEU A 1 218 ? 9.513 3.335 2.434 1.00 97.38 218 LEU A N 1
ATOM 1721 C CA . LEU A 1 218 ? 9.399 3.979 1.129 1.00 97.38 218 LEU A CA 1
ATOM 1722 C C . LEU A 1 218 ? 10.770 4.390 0.575 1.00 97.38 218 LEU A C 1
ATOM 1724 O O . LEU A 1 218 ? 11.072 4.111 -0.585 1.00 97.38 218 LEU A O 1
ATOM 1728 N N . ILE A 1 219 ? 11.606 5.015 1.406 1.00 97.25 219 ILE A N 1
ATOM 1729 C CA . ILE A 1 219 ? 12.961 5.431 1.021 1.00 97.25 219 ILE A CA 1
ATOM 1730 C C . ILE A 1 219 ? 13.800 4.215 0.618 1.00 97.25 219 ILE A C 1
ATOM 1732 O O . ILE A 1 219 ? 14.408 4.226 -0.452 1.00 97.25 219 ILE A O 1
ATOM 1736 N N . PHE A 1 220 ? 13.796 3.146 1.417 1.00 96.75 220 PHE A N 1
ATOM 1737 C CA . PHE A 1 220 ? 14.530 1.920 1.105 1.00 96.75 220 PHE A CA 1
ATOM 1738 C C . PHE A 1 220 ? 14.068 1.288 -0.203 1.00 96.75 220 PHE A C 1
ATOM 1740 O O . PHE A 1 220 ? 14.904 0.871 -1.000 1.00 96.75 220 PHE A O 1
ATOM 1747 N N . LEU A 1 221 ? 12.762 1.257 -0.468 1.00 95.50 221 LEU A N 1
ATOM 1748 C CA . LEU A 1 221 ? 12.229 0.709 -1.713 1.00 95.50 221 LEU A CA 1
ATOM 1749 C C . LEU A 1 221 ? 12.638 1.555 -2.932 1.00 95.50 221 LEU A C 1
ATOM 1751 O O . LEU A 1 221 ? 13.000 1.009 -3.979 1.00 95.50 221 LEU A O 1
ATOM 1755 N N . CYS A 1 222 ? 12.647 2.883 -2.797 1.00 95.25 222 CYS A N 1
ATOM 1756 C CA . CYS A 1 222 ? 13.146 3.786 -3.834 1.00 95.25 222 CYS A CA 1
ATOM 1757 C C . CYS A 1 222 ? 14.650 3.600 -4.089 1.00 95.25 222 CYS A C 1
ATOM 1759 O O . CYS A 1 222 ? 15.070 3.520 -5.243 1.00 95.25 222 CYS A O 1
ATOM 1761 N N . LEU A 1 223 ? 15.460 3.475 -3.037 1.00 95.12 223 LEU A N 1
ATOM 1762 C CA . LEU A 1 223 ? 16.899 3.235 -3.170 1.00 95.12 223 LEU A CA 1
ATOM 1763 C C . LEU A 1 223 ? 17.182 1.863 -3.781 1.00 95.12 223 LEU A C 1
ATOM 1765 O O . LEU A 1 223 ? 17.981 1.759 -4.704 1.00 95.12 223 LEU A O 1
ATOM 1769 N N . PHE A 1 224 ? 16.491 0.822 -3.318 1.00 94.38 224 PHE A N 1
ATOM 1770 C CA . PHE A 1 224 ? 16.635 -0.534 -3.841 1.00 94.38 224 PHE A CA 1
ATOM 1771 C C . PHE A 1 224 ? 16.327 -0.590 -5.339 1.00 94.38 224 PHE A C 1
ATOM 1773 O O . PHE A 1 224 ? 17.117 -1.114 -6.122 1.00 94.38 224 PHE A O 1
ATOM 1780 N N . THR A 1 225 ? 15.198 -0.004 -5.749 1.00 91.44 225 THR A N 1
ATOM 1781 C CA . THR A 1 225 ? 14.819 0.046 -7.166 1.00 91.44 225 THR A CA 1
ATOM 1782 C C . THR A 1 225 ? 15.791 0.884 -7.991 1.00 91.44 225 THR A C 1
ATOM 1784 O O . THR A 1 225 ? 16.135 0.467 -9.092 1.00 91.44 225 THR A O 1
ATOM 1787 N N . ALA A 1 226 ? 16.288 2.006 -7.465 1.00 89.81 226 ALA A N 1
ATOM 1788 C CA . ALA A 1 226 ? 17.300 2.810 -8.144 1.00 89.81 226 ALA A CA 1
ATOM 1789 C C . ALA A 1 226 ? 18.607 2.026 -8.351 1.00 89.81 226 ALA A C 1
ATOM 1791 O O . ALA A 1 226 ? 19.079 1.942 -9.481 1.00 89.81 226 ALA A O 1
ATOM 1792 N N . ILE A 1 227 ? 19.136 1.393 -7.296 1.00 90.00 227 ILE A N 1
ATOM 1793 C CA . ILE A 1 227 ? 20.376 0.603 -7.344 1.00 90.00 227 ILE A CA 1
ATOM 1794 C C . ILE A 1 227 ? 20.247 -0.543 -8.346 1.00 90.00 227 ILE A C 1
ATOM 1796 O O . ILE A 1 227 ? 21.115 -0.705 -9.201 1.00 90.00 227 ILE A O 1
ATOM 1800 N N . HIS A 1 228 ? 19.160 -1.314 -8.266 1.00 87.88 228 HIS A N 1
ATOM 1801 C CA . HIS A 1 228 ? 18.952 -2.457 -9.151 1.00 87.88 228 HIS A CA 1
ATOM 1802 C C . HIS A 1 228 ? 18.867 -2.034 -10.621 1.00 87.88 228 HIS A C 1
ATOM 1804 O O . HIS A 1 228 ? 19.450 -2.687 -11.478 1.00 87.88 228 HIS A O 1
ATOM 1810 N N . PHE A 1 229 ? 18.201 -0.910 -10.904 1.00 82.69 229 PHE A N 1
ATOM 1811 C CA . PHE A 1 229 ? 18.151 -0.355 -12.256 1.00 82.69 229 PHE A CA 1
ATOM 1812 C C . PHE A 1 229 ? 19.498 0.208 -12.733 1.00 82.69 229 PHE A C 1
ATOM 1814 O O . PHE A 1 229 ? 19.766 0.144 -13.923 1.00 82.69 229 PHE A O 1
ATOM 1821 N N . THR A 1 230 ? 20.346 0.749 -11.853 1.00 77.50 230 THR A N 1
ATOM 1822 C CA . THR A 1 230 ? 21.692 1.228 -12.235 1.00 77.50 230 THR A CA 1
ATOM 1823 C C . THR A 1 230 ? 22.745 0.129 -12.368 1.00 77.50 230 THR A C 1
ATOM 1825 O O . THR A 1 230 ? 23.770 0.359 -13.000 1.00 77.50 230 THR A O 1
ATOM 1828 N N . ALA A 1 231 ? 22.532 -1.033 -11.747 1.00 72.62 231 ALA A N 1
ATOM 1829 C CA . ALA A 1 231 ? 23.495 -2.134 -11.729 1.00 72.62 231 ALA A CA 1
ATOM 1830 C C . ALA A 1 231 ? 23.347 -3.122 -12.907 1.00 72.62 231 ALA A C 1
ATOM 1832 O O . ALA A 1 231 ? 24.138 -4.058 -13.001 1.00 72.62 231 ALA A O 1
ATOM 1833 N N . CYS A 1 232 ? 22.338 -2.943 -13.764 1.00 58.09 232 CYS A N 1
ATOM 1834 C CA . CYS A 1 232 ? 22.123 -3.695 -15.006 1.00 58.09 232 CYS A CA 1
ATOM 1835 C C . CYS A 1 232 ? 22.494 -2.841 -16.219 1.00 58.09 232 CYS A C 1
ATOM 1837 O O . CYS A 1 232 ? 22.937 -3.447 -17.219 1.00 58.09 232 CYS A O 1
#

Sequence (232 aa):
MVFFPRRSLFTSLSAFLHANFEKQAVSGKIATMTKNDWFPDNDWFSGDGSSPRRPFPTFPFRINKGLLIAGGAILLLMVLFPALAEFYTDYLWYDAEGYGSVFWTRILARLPLFAAGFLVFSAALWVNLKAARKTLRALYPEQEALLGSRAAGIAIAAAAVFLGFSNGSSMSSEWTMVLRFFHGTSFGTADPIFGNDVGFYVFGLPFWRFVHEKALSLIFLCLFTAIHFTAC

pLDDT: mean 86.01, std 14.9, range [38.19, 98.5]

Foldseek 3Di:
DDDDDPPPPVVVVVVVVVVVVVVCVVVCVVVPDDPCNVPPPCPCCPVPPDDPDDPDPDDPDDDDPVVVVVVVVVVCCVVVVVVVVVLVVVCVVCVVVVNNVVSVLLVVLLVVLLVVQLCVQLVLQLVLLVVLLVVCCVVCVVCCVVSVDPVVNVVSSVVSNVRSNVRSNVRSVCSVLVVCLVPFDFPPDADPPPRHTPSCVVRVVVVVVVVVVSVVVSVVVSVVSNVVSVVD

Secondary structure (DSSP, 8-state):
-----TTHHHHHHHHHHHHHHHHHHHTTTTTT--HHHHS-TTTS--TT-----PPP---S----HHHHHHHHHHHHHHHHHHHHHHHHHHHHHHHHTT-HHHHHHHHHHHHHHHHHHHHHHHHHHHHHHHHHHHHHHHH-GGGHHHHTSHHHHHHHHHHHHHHHHHHHHHHHTTHHHHHHHHT----S-B-TTT--BHHIIIIIHHHHHHHHHHHHHHHHHHHHHHHHHH--